Protein 3G40 (pdb70)

Structure (mmCIF, N/CA/C/O backbone):
data_3G40
#
_entry.id   3G40
#
_cell.length_a   68.045
_cell.length_b   68.045
_cell.length_c   137.025
_cell.angle_alpha   90.000
_cell.angle_beta   90.000
_cell.angle_gamma   120.000
#
_symmetry.space_group_name_H-M   'P 32 2 1'
#
loop_
_entity.id
_entity.type
_entity.pdbx_description
1 polymer 'Na-K-Cl cotransporter'
2 water water
#
loop_
_atom_site.group_PDB
_atom_site.id
_atom_site.type_symbol
_atom_site.label_atom_id
_atom_site.label_alt_id
_atom_site.label_comp_id
_atom_site.label_asym_id
_atom_site.label_entity_id
_atom_site.label_seq_id
_atom_site.pdbx_PDB_ins_code
_atom_site.Cartn_x
_atom_site.Cartn_y
_atom_site.Cartn_z
_atom_site.occupancy
_atom_site.B_iso_or_equiv
_atom_site.auth_seq_id
_atom_site.auth_comp_id
_atom_site.auth_asym_id
_atom_site.auth_atom_id
_atom_site.pdbx_PDB_model_num
ATOM 1 N N . TRP A 1 19 ? 6.416 31.643 49.402 1.00 68.81 492 TRP A N 1
ATOM 2 C CA . TRP A 1 19 ? 5.798 32.914 49.779 1.00 64.97 492 TRP A CA 1
ATOM 3 C C . TRP A 1 19 ? 4.561 32.702 50.632 1.00 53.79 492 TRP A C 1
ATOM 4 O O . TRP A 1 19 ? 3.717 31.841 50.347 1.00 50.02 492 TRP A O 1
ATOM 15 N N . LYS A 1 20 ? 4.442 33.513 51.672 1.00 51.53 493 LYS A N 1
ATOM 16 C CA . LYS A 1 20 ? 3.309 33.410 52.568 1.00 51.75 493 LYS A CA 1
ATOM 17 C C . LYS A 1 20 ? 2.694 34.780 52.777 1.00 49.45 493 LYS A C 1
ATOM 18 O O . LYS A 1 20 ? 3.338 35.705 53.275 1.00 56.31 493 LYS A O 1
ATOM 24 N N . ALA A 1 21 ? 1.442 34.908 52.368 1.00 38.97 494 ALA A N 1
ATOM 25 C CA . ALA A 1 21 ? 0.726 36.153 52.543 1.00 40.09 494 ALA A CA 1
ATOM 26 C C . ALA A 1 21 ? 0.220 36.193 53.980 1.00 34.07 494 ALA A C 1
ATOM 27 O O . ALA A 1 21 ? -0.447 35.255 54.421 1.00 37.25 494 ALA A O 1
ATOM 29 N N . ASN A 1 22 ? 0.534 37.271 54.686 1.00 38.42 495 ASN A N 1
ATOM 30 C CA . ASN A 1 22 ? -0.029 37.524 56.011 1.00 41.56 495 ASN A CA 1
ATOM 31 C C . ASN A 1 22 ? -0.926 38.756 55.920 1.00 36.70 495 ASN A C 1
ATOM 32 O O . ASN A 1 22 ? -0.433 39.863 55.770 1.00 41.34 495 ASN A O 1
ATOM 37 N N . LEU A 1 23 ? -2.242 38.550 55.963 1.00 37.14 496 LEU A N 1
ATOM 38 C CA . LEU A 1 23 ? -3.188 39.633 55.724 1.00 33.92 496 LEU A CA 1
ATOM 39 C C . LEU A 1 23 ? -3.672 40.257 57.025 1.00 40.66 496 LEU A C 1
ATOM 40 O O . LEU A 1 23 ? -3.903 39.556 58.006 1.00 38.33 496 LEU A O 1
ATOM 45 N N . LEU A 1 24 ? -3.831 41.573 57.014 1.00 42.82 497 LEU A N 1
ATOM 46 C CA . LEU A 1 24 ? -4.601 42.259 58.042 1.00 44.28 497 LEU A CA 1
ATOM 47 C C . LEU A 1 24 ? -5.941 42.606 57.405 1.00 41.48 497 LEU A C 1
ATOM 48 O O . LEU A 1 24 ? -5.995 43.312 56.393 1.00 42.24 497 LEU A O 1
ATOM 53 N N . VAL A 1 25 ? -7.013 42.075 57.975 1.00 36.08 498 VAL A N 1
ATOM 54 C CA . VAL A 1 25 ? -8.339 42.222 57.394 1.00 33.44 498 VAL A CA 1
ATOM 55 C C . VAL A 1 25 ? -9.289 42.947 58.356 1.00 41.97 498 VAL A C 1
ATOM 56 O O . VAL A 1 25 ? -9.788 42.352 59.310 1.00 40.28 498 VAL A O 1
ATOM 60 N N . PRO A 1 26 ? -9.561 44.233 58.095 1.00 39.89 499 PRO A N 1
ATOM 61 C CA . PRO A 1 26 ? -10.563 44.915 58.919 1.00 44.45 499 PRO A CA 1
ATOM 62 C C . PRO A 1 26 ? -11.943 44.335 58.653 1.00 45.49 499 PRO A C 1
ATOM 63 O O . PRO A 1 26 ? -12.279 44.043 57.499 1.00 45.81 499 PRO A O 1
ATOM 67 N N . VAL A 1 27 ? -12.728 44.160 59.711 1.00 37.24 500 VAL A N 1
ATOM 68 C CA . VAL A 1 27 ? -14.063 43.610 59.600 1.00 40.14 500 VAL A CA 1
ATOM 69 C C . VAL A 1 27 ? -15.057 44.486 60.357 1.00 46.80 500 VAL A C 1
ATOM 70 O O . VAL A 1 27 ? -14.940 44.662 61.571 1.00 52.11 500 VAL A O 1
ATOM 74 N N . GLU A 1 28 ? -16.026 45.046 59.642 1.00 41.77 501 GLU A N 1
ATOM 75 C CA . GLU A 1 28 ? -17.116 45.769 60.285 1.00 48.65 501 GLU A CA 1
ATOM 76 C C . GLU A 1 28 ? -18.361 44.895 60.277 1.00 48.69 501 GLU A C 1
ATOM 77 O O . GLU A 1 28 ? -19.146 44.892 61.219 1.00 50.92 501 GLU A O 1
ATOM 83 N N . ASP A 1 29 ? -18.511 44.113 59.217 1.00 48.77 502 ASP A N 1
ATOM 84 C CA . ASP A 1 29 ? -19.708 43.305 59.016 1.00 52.16 502 ASP A CA 1
ATOM 85 C C . ASP A 1 29 ? -19.279 41.867 58.760 1.00 45.82 50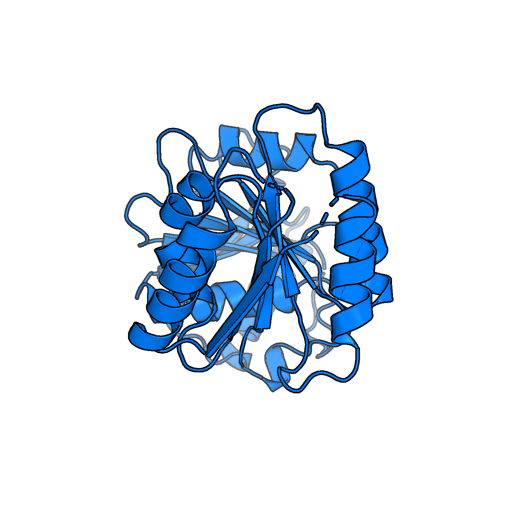2 ASP A C 1
ATOM 86 O O . ASP A 1 29 ? -18.655 41.588 57.735 1.00 42.44 502 ASP A O 1
ATOM 91 N N . PRO A 1 30 ? -19.618 40.951 59.683 1.00 44.50 503 PRO A N 1
ATOM 92 C CA . PRO A 1 30 ? -19.160 39.561 59.607 1.00 44.91 503 PRO A CA 1
ATOM 93 C C . PRO A 1 30 ? -19.731 38.824 58.396 1.00 44.94 503 PRO A C 1
ATOM 94 O O . PRO A 1 30 ? -19.149 37.826 57.973 1.00 38.26 503 PRO A O 1
ATOM 98 N N . ARG A 1 31 ? -20.862 39.291 57.872 1.00 43.22 504 ARG A N 1
ATOM 99 C CA . ARG A 1 31 ? -21.463 38.681 56.687 1.00 44.42 504 ARG A CA 1
ATOM 100 C C . ARG A 1 31 ? -20.599 38.905 55.445 1.00 42.45 504 ARG A C 1
ATOM 101 O O . ARG A 1 31 ? -20.468 38.012 54.606 1.00 40.91 504 ARG A O 1
ATOM 109 N N . GLU A 1 32 ? -20.024 40.100 55.325 1.00 40.68 505 GLU A N 1
ATOM 110 C CA . GLU A 1 32 ? -19.068 40.382 54.253 1.00 47.18 505 GLU A CA 1
ATOM 111 C C . GLU A 1 32 ? -17.853 39.487 54.400 1.00 44.33 505 GLU A C 1
ATOM 112 O O . GLU A 1 32 ? -17.346 38.939 53.422 1.00 39.20 505 GLU A O 1
ATOM 118 N N . LEU A 1 33 ? -17.374 39.343 55.630 1.00 37.94 506 LEU A N 1
ATOM 119 C CA . LEU A 1 33 ? -16.263 38.435 55.882 1.00 37.40 506 LEU A CA 1
ATOM 120 C C . LEU A 1 33 ? -16.607 37.014 55.441 1.00 33.53 506 LEU A C 1
ATOM 121 O O . LEU A 1 33 ? -15.797 36.367 54.791 1.00 37.42 506 LEU A O 1
ATOM 126 N N . MET A 1 34 ? -17.789 36.518 55.811 1.00 33.97 507 MET A N 1
ATOM 127 C CA . MET A 1 34 ? -18.195 35.173 55.418 1.00 31.99 507 MET A CA 1
ATOM 128 C C . MET A 1 34 ? -18.208 35.067 53.878 1.00 31.75 507 MET A C 1
ATOM 129 O O . MET A 1 34 ? -17.848 34.034 53.312 1.00 33.03 507 MET A O 1
ATOM 134 N N . GLY A 1 35 ? -18.623 36.138 53.216 1.00 34.75 508 GLY A N 1
ATOM 135 C CA . GLY A 1 35 ? -18.692 36.134 51.758 1.00 34.37 508 GLY A CA 1
ATOM 136 C C . GLY A 1 35 ? -17.323 36.153 51.089 1.00 43.14 508 GLY A C 1
ATOM 137 O O . GLY A 1 35 ? -17.204 35.863 49.898 1.00 36.68 508 GLY A O 1
ATOM 138 N N . THR A 1 36 ? -16.291 36.486 51.864 1.00 33.83 509 THR A N 1
ATOM 139 C CA . THR A 1 36 ? -14.932 36.627 51.353 1.00 35.56 509 THR A CA 1
ATOM 140 C C . THR A 1 36 ? -14.009 35.563 51.925 1.00 36.89 509 THR A C 1
ATOM 141 O O . THR A 1 36 ? -12.856 35.478 51.529 1.00 32.52 509 THR A O 1
ATOM 145 N N . PHE A 1 37 ? -14.507 34.761 52.871 1.00 34.32 510 PHE A N 1
ATOM 146 C CA . PHE A 1 37 ? -13.672 33.766 53.543 1.00 32.34 510 PHE A CA 1
ATOM 147 C C . PHE A 1 37 ? -12.851 32.903 52.567 1.00 34.47 510 PHE A C 1
ATOM 148 O O . PHE A 1 37 ? -11.635 32.758 52.716 1.00 30.50 510 PHE A O 1
ATOM 156 N N . ASP A 1 38 ? -13.509 32.306 51.584 1.00 30.29 511 ASP A N 1
ATOM 157 C CA . ASP A 1 38 ? -12.807 31.349 50.723 1.00 31.74 511 ASP A CA 1
ATOM 158 C C . ASP A 1 38 ? -11.703 32.018 49.914 1.00 29.52 511 ASP A C 1
ATOM 159 O O . ASP A 1 38 ? -10.659 31.426 49.641 1.00 32.44 511 ASP A O 1
ATOM 164 N N . PHE A 1 39 ? -11.960 33.251 49.517 1.00 30.58 512 PHE A N 1
ATOM 165 C CA . PHE A 1 39 ? -11.012 34.023 48.725 1.00 34.87 512 PHE A CA 1
ATOM 166 C C . PHE A 1 39 ? -9.815 34.404 49.599 1.00 36.13 512 PHE A C 1
ATOM 167 O O . PHE A 1 39 ? -8.670 34.291 49.174 1.00 29.16 512 PHE A O 1
ATOM 175 N N . LEU A 1 40 ? -10.073 34.847 50.831 1.00 32.15 513 LEU A N 1
ATOM 176 C CA . LEU A 1 40 ? -8.976 35.144 51.751 1.00 30.60 513 LEU A CA 1
ATOM 177 C C . LEU A 1 40 ? -8.174 33.867 51.970 1.00 30.63 513 LEU A C 1
ATOM 178 O O . LEU A 1 40 ? -6.945 33.896 52.018 1.00 35.33 513 LEU A O 1
ATOM 183 N N . ARG A 1 41 ? -8.869 32.742 52.112 1.00 26.85 514 ARG A N 1
ATOM 184 C CA . ARG A 1 41 ? -8.179 31.462 52.268 1.00 29.22 514 ARG A CA 1
ATOM 185 C C . ARG A 1 41 ? -7.317 31.121 51.023 1.00 35.57 514 ARG A C 1
ATOM 186 O O . ARG A 1 41 ? -6.178 30.649 51.143 1.00 31.27 514 ARG A O 1
ATOM 194 N N . ASP A 1 42 ? -7.870 31.344 49.838 1.00 33.18 515 ASP A N 1
ATOM 195 C CA . ASP A 1 42 ? -7.146 31.045 48.584 1.00 31.42 515 ASP A CA 1
ATOM 196 C C . ASP A 1 42 ? -5.896 31.906 48.441 1.00 35.62 515 ASP A C 1
ATOM 197 O O . ASP A 1 42 ? -4.914 31.486 47.842 1.00 39.63 515 ASP A O 1
ATOM 202 N N . ILE A 1 43 ? -5.922 33.110 49.010 1.00 33.17 516 ILE A N 1
ATOM 203 C CA . ILE A 1 43 ? -4.752 33.985 48.965 1.00 34.85 516 ILE A CA 1
ATOM 204 C C . ILE A 1 43 ? -3.658 33.515 49.933 1.00 38.63 516 ILE A C 1
ATOM 205 O O . ILE A 1 43 ? -2.467 33.664 49.659 1.00 37.55 516 ILE A O 1
ATOM 210 N N . THR A 1 44 ? -4.065 32.923 51.049 1.00 33.84 517 THR A N 1
ATOM 211 C CA . THR A 1 44 ? -3.143 32.639 52.155 1.00 30.72 517 THR A CA 1
ATOM 212 C C . THR A 1 44 ? -2.728 31.168 52.310 1.00 36.89 517 THR A C 1
ATOM 213 O O . THR A 1 44 ? -1.735 30.870 52.974 1.00 43.01 517 THR A O 1
ATOM 217 N N . TYR A 1 45 ? -3.491 30.250 51.726 1.00 35.38 518 TYR A N 1
ATOM 218 C CA . TYR A 1 45 ? -3.184 28.822 51.827 1.00 35.76 518 TYR A CA 1
ATOM 219 C C . TYR A 1 45 ? -1.976 28.418 50.966 1.00 44.71 518 TYR A C 1
ATOM 220 O O . TYR A 1 45 ? -1.872 28.826 49.805 1.00 42.23 518 TYR A O 1
ATOM 229 N N . PRO A 1 46 ? -1.053 27.618 51.529 1.00 40.60 519 PRO A N 1
ATOM 230 C CA . PRO A 1 46 ? -1.029 27.131 52.906 1.00 39.79 519 PRO A CA 1
ATOM 231 C C . PRO A 1 46 ? -0.068 27.941 53.775 1.00 39.50 519 PRO A C 1
ATOM 232 O O . PRO A 1 46 ? 0.870 28.559 53.255 1.00 42.87 519 PRO A O 1
ATOM 236 N N . LYS A 1 47 ? -0.312 27.920 55.081 1.00 40.29 520 LYS A N 1
ATOM 237 C CA . LYS A 1 47 ? 0.602 28.493 56.076 1.00 47.66 520 LYS A CA 1
ATOM 238 C C . LYS A 1 47 ? 0.808 30.006 55.968 1.00 45.85 520 LYS A C 1
ATOM 239 O O . LYS A 1 47 ? 1.694 30.545 56.623 1.00 44.54 520 LYS A O 1
ATOM 245 N N . GLY A 1 48 ? 0.009 30.683 55.142 1.00 43.21 521 GLY A N 1
ATOM 246 C CA . GLY A 1 48 ? -0.096 32.133 55.210 1.00 33.83 521 GLY A CA 1
ATOM 247 C C . GLY A 1 48 ? -0.881 32.468 56.486 1.00 41.25 521 GLY A C 1
ATOM 248 O 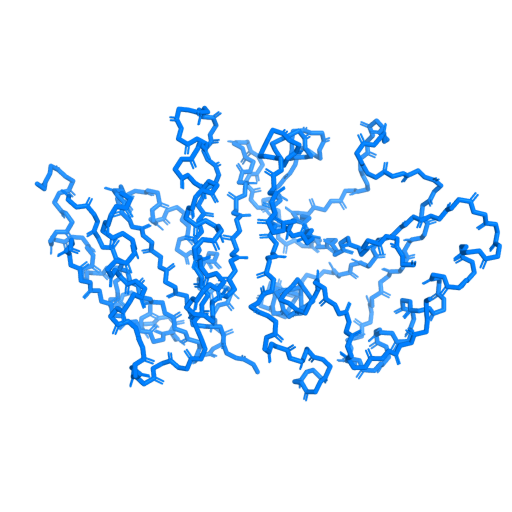O . GLY A 1 48 ? -1.111 31.591 57.319 1.00 34.36 521 GLY A O 1
ATOM 249 N N . SER A 1 49 ? -1.299 33.713 56.664 1.00 34.62 522 SER A N 1
ATOM 250 C CA . SER A 1 49 ? -2.132 34.016 57.836 1.00 37.82 522 SER A CA 1
ATOM 251 C C . SER A 1 49 ? -3.140 35.129 57.616 1.00 36.45 522 SER A C 1
ATOM 252 O O . SER A 1 49 ? -2.974 35.966 56.731 1.00 35.22 522 SER A O 1
ATOM 255 N N . VAL A 1 50 ? -4.165 35.141 58.467 1.00 37.36 523 VAL A N 1
ATOM 256 C CA . VAL A 1 50 ? -5.219 36.139 58.416 1.00 35.00 523 VAL A CA 1
ATOM 257 C C . VAL A 1 50 ? -5.488 36.692 59.828 1.00 41.86 523 VAL A C 1
ATOM 258 O O . VAL A 1 50 ? -5.905 35.953 60.712 1.00 39.88 523 VAL A O 1
ATOM 262 N N . LYS A 1 51 ? -5.236 37.982 60.025 1.00 37.30 524 LYS A N 1
ATOM 263 C CA . LYS A 1 51 ? -5.607 38.655 61.260 1.00 40.58 524 LYS A CA 1
ATOM 264 C C . LYS A 1 51 ? -6.913 39.416 61.070 1.00 36.35 524 LYS A C 1
ATOM 265 O O . LYS A 1 51 ? -6.987 40.348 60.276 1.00 44.65 524 LYS A O 1
ATOM 271 N N . LEU A 1 52 ? -7.947 39.003 61.795 1.00 35.97 525 LEU A N 1
ATOM 272 C CA . LEU A 1 52 ? -9.224 39.684 61.717 1.00 33.80 525 LEU A CA 1
ATOM 273 C C . LEU A 1 52 ? -9.249 40.844 62.697 1.00 41.70 525 LEU A C 1
ATOM 274 O O . LEU A 1 52 ? -9.151 40.640 63.894 1.00 42.07 525 LEU A O 1
ATOM 279 N N . LEU A 1 53 ? -9.351 42.063 62.171 1.00 40.43 526 LEU A N 1
ATOM 280 C CA . LEU A 1 53 ? -9.389 43.267 62.986 1.00 40.78 526 LEU A CA 1
ATOM 281 C C . LEU A 1 53 ? -10.816 43.784 63.025 1.00 40.94 526 LEU A C 1
ATOM 282 O O . LEU A 1 53 ? -11.268 44.482 62.106 1.00 44.62 526 LEU A O 1
ATOM 287 N N . GLY A 1 54 ? -11.532 43.397 64.076 1.00 41.73 527 GLY A N 1
ATOM 288 C CA . GLY A 1 54 ? -12.923 43.759 64.239 1.00 43.63 527 GLY A CA 1
ATOM 289 C C . GLY A 1 54 ? -13.089 45.205 64.634 1.00 52.25 527 GLY A C 1
ATOM 290 O O . GLY A 1 54 ? -12.534 45.661 65.643 1.00 55.27 527 GLY A O 1
ATOM 291 N N . LEU A 1 55 ? -13.875 45.928 63.849 1.00 46.44 528 LEU A N 1
ATOM 292 C CA . LEU A 1 55 ? -14.154 47.327 64.133 1.00 52.84 528 LEU A CA 1
ATOM 293 C C . LEU A 1 55 ? -15.587 47.497 64.620 1.00 61.19 528 LEU A C 1
ATOM 294 O O . LEU A 1 55 ? -16.535 47.432 63.835 1.00 59.55 528 LEU A O 1
ATOM 299 N N . ALA A 1 56 ? -15.710 47.692 65.932 1.00 59.37 529 ALA A N 1
ATOM 300 C CA . ALA A 1 56 ? -16.972 47.949 66.633 1.00 76.60 529 ALA A CA 1
ATOM 301 C C . ALA A 1 56 ? -18.088 46.979 66.282 1.00 91.49 529 ALA A C 1
ATOM 302 O O . ALA A 1 56 ? -19.187 47.081 66.824 1.00 99.51 529 ALA A O 1
ATOM 304 N N . ASP A 1 60 ? -21.204 47.104 69.544 1.00 89.53 533 ASP A N 1
ATOM 305 C CA . ASP A 1 60 ? -20.993 45.870 68.793 1.00 74.03 533 ASP A CA 1
ATOM 306 C C . ASP A 1 60 ? -22.330 45.307 68.327 1.00 70.08 533 ASP A C 1
ATOM 307 O O . ASP A 1 60 ? -22.757 44.242 68.780 1.00 71.03 533 ASP A O 1
ATOM 312 N N . LYS A 1 61 ? -22.988 46.030 67.423 1.00 79.32 534 LYS A N 1
ATOM 313 C CA . LYS A 1 61 ? -24.314 45.650 66.941 1.00 92.13 534 LYS A CA 1
ATOM 314 C C . LYS A 1 61 ? -24.258 44.403 66.067 1.00 93.43 534 LYS A C 1
ATOM 315 O O . LYS A 1 61 ? -25.246 43.675 65.946 1.00 94.90 534 LYS A O 1
ATOM 321 N N . GLU A 1 62 ? -23.101 44.168 65.455 1.00 90.60 535 GLU A N 1
ATOM 322 C CA . GLU A 1 62 ? -22.893 42.997 64.610 1.00 84.71 535 GLU A CA 1
ATOM 323 C C . GLU A 1 62 ? -22.412 41.824 65.453 1.00 76.34 535 GLU A C 1
ATOM 324 O O . GLU A 1 62 ? -22.153 40.736 64.939 1.00 72.20 535 GLU A O 1
ATOM 330 N N . ASN A 1 63 ? -22.307 42.057 66.758 1.00 71.07 536 ASN A N 1
ATOM 331 C CA . ASN A 1 63 ? -21.741 41.083 67.682 1.00 66.85 536 ASN A CA 1
ATOM 332 C C . ASN A 1 63 ? -20.488 40.413 67.126 1.00 66.78 536 ASN A C 1
ATOM 333 O O . ASN A 1 63 ? -20.416 39.191 67.009 1.00 66.69 536 ASN A O 1
ATOM 338 N N . LEU A 1 64 ? -19.505 41.229 66.773 1.00 62.50 537 LEU A N 1
ATOM 339 C CA . LEU A 1 64 ? -18.218 40.724 66.334 1.00 57.17 537 LEU A CA 1
ATOM 340 C C . LEU A 1 64 ? -17.602 39.798 67.380 1.00 57.05 537 LEU A C 1
ATOM 341 O O . LEU A 1 64 ? -16.878 38.867 67.037 1.00 49.58 537 LEU A O 1
ATOM 346 N N . LEU A 1 65 ? -17.910 40.034 68.657 1.00 50.19 538 LEU A N 1
ATOM 347 C CA . LEU A 1 65 ? -17.306 39.251 69.730 1.00 50.23 538 LEU A CA 1
ATOM 348 C C . LEU A 1 65 ? -17.691 37.783 69.627 1.00 53.01 538 LEU A C 1
ATOM 349 O O . LEU A 1 65 ? -16.906 36.903 69.984 1.00 54.80 538 LEU A O 1
ATOM 354 N N . SER A 1 66 ? -18.896 37.522 69.130 1.00 54.78 539 SER A N 1
ATOM 355 C CA . SER A 1 66 ? -19.371 36.153 68.948 1.00 63.42 539 SER A CA 1
ATOM 356 C C . SER A 1 66 ? -18.896 35.512 67.639 1.00 66.40 539 SER A C 1
ATOM 357 O O . SER A 1 66 ? -18.596 34.316 67.591 1.00 72.25 539 SER A O 1
ATOM 360 N N . GLN A 1 67 ? -18.821 36.309 66.579 1.00 55.76 540 GLN A N 1
ATOM 361 C CA . GLN A 1 67 ? -18.570 35.768 65.243 1.00 52.14 540 GLN A CA 1
ATOM 362 C C . GLN A 1 67 ? -17.093 35.672 64.850 1.00 47.28 540 GLN A C 1
ATOM 363 O O . GLN A 1 67 ? -16.687 34.708 64.201 1.00 50.75 540 GLN A O 1
ATOM 369 N N . LEU A 1 68 ? -16.294 36.673 65.215 1.00 38.71 541 LEU A N 1
ATOM 370 C CA . LEU A 1 68 ? -14.889 36.684 64.805 1.00 45.29 541 LEU A CA 1
ATOM 371 C C . LEU A 1 68 ? -14.077 35.491 65.311 1.00 41.74 541 LEU A C 1
ATOM 372 O O . LEU A 1 68 ? -13.290 34.918 64.558 1.00 41.99 541 LEU A O 1
ATOM 377 N N . PRO A 1 69 ? -14.249 35.111 66.586 1.00 41.67 542 PRO A N 1
ATOM 378 C CA . PRO A 1 69 ? -13.482 33.957 67.060 1.00 39.13 542 PRO A CA 1
ATOM 379 C C . PRO A 1 69 ? -13.839 32.695 66.296 1.00 39.28 542 PRO A C 1
ATOM 380 O O . PRO A 1 69 ? -12.968 31.865 66.049 1.00 40.79 542 PRO A O 1
ATOM 384 N N . SER A 1 70 ? -15.102 32.538 65.928 1.00 35.47 543 SER A N 1
ATOM 385 C CA . SER A 1 70 ? -15.498 31.342 65.191 1.00 43.56 543 SER A CA 1
ATOM 386 C C . SER A 1 70 ? -14.895 31.341 63.784 1.00 40.31 543 SER A C 1
ATOM 387 O O . SER A 1 70 ? -14.459 30.305 63.270 1.00 38.07 543 SER A O 1
ATOM 390 N N . ILE A 1 71 ? -14.885 32.507 63.158 1.00 38.24 544 ILE A N 1
ATOM 391 C CA . ILE A 1 71 ? -14.365 32.591 61.801 1.00 38.47 544 ILE A CA 1
ATOM 392 C C . ILE A 1 71 ? -12.856 32.391 61.827 1.00 38.89 544 ILE A C 1
ATOM 393 O O . ILE A 1 71 ? -12.299 31.712 60.977 1.00 34.41 544 ILE A O 1
ATOM 398 N N . SER A 1 72 ? -12.196 32.939 62.845 1.00 36.24 545 SER A N 1
ATOM 399 C CA . SER A 1 72 ? -10.753 32.777 62.973 1.00 32.80 545 SER A CA 1
ATOM 400 C C . SER A 1 72 ? -10.384 31.293 63.139 1.00 29.05 545 SER A C 1
ATOM 401 O O . SER A 1 72 ? -9.448 30.798 62.517 1.00 36.59 545 SER A O 1
ATOM 404 N N . GLU A 1 73 ? -11.121 30.589 63.985 1.00 32.80 546 GLU A N 1
ATOM 405 C CA . GLU A 1 73 ? -10.955 29.146 64.127 1.00 35.36 546 GLU A CA 1
ATOM 406 C C . GLU A 1 73 ? -11.210 28.439 62.790 1.00 38.64 546 GLU A C 1
ATOM 407 O O . GLU A 1 73 ? -10.574 27.437 62.467 1.00 38.98 546 GLU A O 1
ATOM 413 N N . GLY A 1 74 ? -12.138 28.971 62.006 1.00 37.78 547 GLY A N 1
ATOM 414 C CA . GLY A 1 74 ? -12.428 28.378 60.704 1.00 36.92 547 GLY A CA 1
ATOM 415 C C . GLY A 1 74 ? -11.209 28.423 59.797 1.00 35.38 547 GLY A C 1
ATOM 416 O O . GLY A 1 74 ? -10.906 27.449 59.117 1.00 37.05 547 GLY A O 1
ATOM 417 N N . PHE A 1 75 ? -10.505 29.552 59.782 1.00 30.98 548 PHE A N 1
ATOM 418 C CA . PHE A 1 75 ? -9.294 29.667 58.976 1.00 33.23 548 PHE A CA 1
ATOM 419 C C . PHE A 1 75 ? -8.288 28.602 59.373 1.00 40.47 548 PHE A C 1
ATOM 420 O O . PHE A 1 75 ? -7.693 27.941 58.516 1.00 35.51 548 PHE A O 1
ATOM 428 N N . GLN A 1 76 ? -8.106 28.429 60.679 1.00 39.60 549 GLN A N 1
ATOM 429 C CA . GLN A 1 76 ? -7.167 27.442 61.191 1.00 39.72 549 GLN A CA 1
ATOM 430 C C . GLN A 1 76 ? -7.529 26.039 60.735 1.00 35.98 549 GLN A C 1
ATOM 431 O O . GLN A 1 76 ? -6.648 25.266 60.357 1.00 38.06 549 GLN A O 1
ATOM 437 N N . GLU A 1 77 ? -8.818 25.705 60.809 1.00 35.30 550 GLU A N 1
ATOM 438 C CA . GLU A 1 77 ? -9.320 24.428 60.306 1.00 40.08 550 GLU A CA 1
ATOM 439 C C . GLU A 1 77 ? -9.013 24.236 58.813 1.00 41.80 550 GLU A C 1
ATOM 440 O O . GLU A 1 77 ? -8.832 23.114 58.358 1.00 40.81 550 GLU A O 1
ATOM 446 N N . GLU A 1 78 ? -8.979 25.327 58.060 1.00 39.22 551 GLU A N 1
ATOM 447 C CA . GLU A 1 78 ? -8.792 25.231 56.611 1.00 38.22 551 GLU A CA 1
ATOM 448 C C . GLU A 1 78 ? -7.339 25.486 56.197 1.00 44.72 551 GLU A C 1
ATOM 449 O O . GLU A 1 78 ? -7.045 25.760 55.030 1.00 41.07 551 GLU A O 1
ATOM 455 N N . GLY A 1 79 ? -6.437 25.368 57.172 1.00 40.33 552 GLY A N 1
ATOM 456 C CA . GLY A 1 79 ? -5.006 25.336 56.924 1.00 43.82 552 GLY A CA 1
ATOM 457 C C . GLY A 1 79 ? -4.298 26.679 56.846 1.00 46.98 552 GLY A C 1
ATOM 458 O O . GLY A 1 79 ? -3.198 26.782 56.291 1.00 43.35 552 GLY A O 1
ATOM 459 N N . VAL A 1 80 ? -4.920 27.708 57.409 1.00 35.62 553 VAL A N 1
ATOM 460 C CA . VAL A 1 80 ? -4.343 29.054 57.399 1.00 29.54 553 VAL A CA 1
ATOM 461 C C . VAL A 1 80 ? -4.231 29.540 58.856 1.00 37.87 553 VAL A C 1
ATOM 462 O O . VAL A 1 80 ? -5.131 29.325 59.655 1.00 37.09 553 VAL A O 1
ATOM 466 N N . PHE A 1 81 ? -3.110 30.152 59.212 1.00 34.21 554 PHE A N 1
ATOM 467 C CA . PHE A 1 81 ? -2.968 30.659 60.585 1.00 36.23 554 PHE A CA 1
ATOM 468 C C . PHE A 1 81 ? -3.882 31.866 60.762 1.00 35.77 554 PHE A C 1
ATOM 469 O O . PHE A 1 81 ? -4.143 32.600 59.803 1.00 36.69 554 PHE A O 1
ATOM 477 N N . SER A 1 82 ? -4.375 32.085 61.982 1.00 37.28 555 SER A N 1
ATOM 478 C CA . SER A 1 82 ? -5.309 33.170 62.165 1.00 35.63 555 SER A CA 1
ATOM 479 C C . SER A 1 82 ? -5.363 33.682 63.601 1.00 34.36 555 SER A C 1
ATOM 480 O O . SER A 1 82 ? -5.121 32.939 64.560 1.00 35.21 555 SER A O 1
ATOM 483 N N . SER A 1 83 ? -5.705 34.952 63.728 1.00 36.48 556 SER A N 1
ATOM 484 C CA . SER A 1 83 ? -5.936 35.549 65.039 1.00 36.20 556 SER A CA 1
ATOM 485 C C . SER A 1 83 ? -7.013 36.615 64.850 1.00 40.70 556 SER A C 1
ATOM 486 O O . SER A 1 83 ? -7.388 36.937 63.724 1.00 37.61 556 SER A O 1
ATOM 489 N N . TRP A 1 84 ? -7.537 37.147 65.945 1.00 37.50 557 TRP A N 1
ATOM 490 C CA . TRP A 1 84 ? -8.572 38.147 65.830 1.00 39.01 557 TRP A CA 1
ATOM 491 C C . TRP A 1 84 ? -8.439 39.101 67.008 1.00 42.14 557 TRP A C 1
ATOM 492 O O . TRP A 1 84 ? -7.912 38.745 68.064 1.00 39.07 557 TRP A O 1
ATOM 503 N N . THR A 1 85 ? -8.885 40.328 66.811 1.00 38.49 558 THR A N 1
ATOM 504 C CA . THR A 1 85 ? -8.989 41.260 67.932 1.00 45.33 558 THR A CA 1
ATOM 505 C C . THR A 1 85 ? -10.198 42.125 67.623 1.00 50.54 558 THR A C 1
ATOM 506 O O . THR A 1 85 ? -10.680 42.140 66.485 1.00 43.72 558 THR A O 1
ATOM 510 N N . ILE A 1 86 ? -10.704 42.830 68.624 1.00 45.07 559 ILE A N 1
ATOM 511 C CA . ILE A 1 86 ? -11.811 43.746 68.401 1.00 59.44 559 ILE A CA 1
ATOM 512 C C . ILE A 1 86 ? -11.459 45.175 68.810 1.00 64.37 559 ILE A C 1
ATOM 513 O O . ILE A 1 86 ? -11.027 45.432 69.940 1.00 59.19 559 ILE A O 1
ATOM 518 N N . ILE A 1 87 ? -11.654 46.080 67.854 1.00 74.99 560 ILE A N 1
ATOM 519 C CA . ILE A 1 87 ? -11.314 47.500 67.939 1.00 76.91 560 ILE A CA 1
ATOM 520 C C . ILE A 1 87 ? -9.923 47.784 68.486 1.00 78.69 560 ILE A C 1
ATOM 521 O O . ILE A 1 87 ? -9.009 48.075 67.713 1.00 76.56 560 ILE A O 1
ATOM 526 N N . GLU A 1 93 ? -11.206 54.625 61.026 1.00 111.94 566 GLU A N 1
ATOM 527 C CA . GLU A 1 93 ? -9.952 54.808 60.298 1.00 112.51 566 GLU A CA 1
ATOM 528 C C . GLU A 1 93 ? -8.755 54.955 61.240 1.00 104.45 566 GLU A C 1
ATOM 529 O O . GLU A 1 93 ? -7.665 54.461 60.949 1.00 97.17 566 GLU A O 1
ATOM 535 N N . GLU A 1 94 ? -8.955 55.639 62.363 1.00 98.72 567 GLU A N 1
ATOM 536 C CA . GLU A 1 94 ? -7.895 55.770 63.359 1.00 94.72 567 GLU A CA 1
ATOM 537 C C . GLU A 1 94 ? -7.564 54.398 63.938 1.00 82.03 567 GLU A C 1
ATOM 538 O O . GLU A 1 94 ? -6.424 54.123 64.315 1.00 76.08 567 GLU A O 1
ATOM 544 N N . ASN A 1 95 ? -8.570 53.533 63.991 1.00 74.69 568 ASN A N 1
ATOM 545 C CA . ASN A 1 95 ? -8.377 52.176 64.476 1.00 79.02 568 ASN A CA 1
ATOM 546 C C . ASN A 1 95 ? -7.533 51.301 63.541 1.00 73.21 568 ASN A C 1
ATOM 547 O O . ASN A 1 95 ? -6.820 50.407 63.995 1.00 69.98 568 ASN A O 1
ATOM 552 N N . LEU A 1 96 ? -7.598 51.558 62.239 1.00 73.67 569 LEU A N 1
ATOM 553 C CA . LEU A 1 96 ? -6.769 50.801 61.303 1.00 70.75 569 LEU A CA 1
ATOM 554 C C . LEU A 1 96 ? -5.294 51.128 61.479 1.00 72.61 569 LEU A C 1
ATOM 555 O O . LEU A 1 96 ? -4.441 50.246 61.373 1.00 68.86 569 LEU A O 1
ATOM 560 N N . VAL A 1 97 ? -4.999 52.398 61.746 1.00 71.00 570 VAL A N 1
ATOM 561 C CA . VAL A 1 97 ? -3.628 52.832 61.969 1.00 76.65 570 VAL A CA 1
ATOM 562 C C . VAL A 1 97 ? -3.048 52.143 63.199 1.00 84.77 570 VAL A C 1
ATOM 563 O O . VAL A 1 97 ? -1.929 51.630 63.163 1.00 90.85 570 VAL A O 1
ATOM 567 N N . VAL A 1 98 ? -3.815 52.134 64.286 1.00 77.99 571 VAL A N 1
ATOM 568 C CA . VAL A 1 98 ? -3.418 51.412 65.490 1.00 82.81 571 VAL A CA 1
ATOM 569 C C . VAL A 1 98 ? -3.261 49.923 65.182 1.00 77.48 571 VAL A C 1
ATOM 570 O O . VAL A 1 98 ? -2.306 49.281 65.625 1.00 68.94 571 VAL A O 1
ATOM 574 N N . GLY A 1 99 ? -4.205 49.381 64.417 1.00 75.91 572 GLY A N 1
ATOM 575 C CA . GLY A 1 99 ? -4.151 47.987 64.018 1.00 78.32 572 GLY A CA 1
ATOM 576 C C . GLY A 1 99 ? -2.825 47.638 63.367 1.00 74.58 572 GLY A C 1
ATOM 577 O O . GLY A 1 99 ? -2.170 46.666 63.744 1.00 71.68 572 GLY A O 1
ATOM 578 N N . MET A 1 100 ? -2.422 48.444 62.391 1.00 72.15 573 MET A N 1
ATOM 579 C CA . MET A 1 100 ? -1.168 48.217 61.679 1.00 69.11 573 MET A CA 1
ATOM 580 C C . MET A 1 100 ? 0.039 48.531 62.565 1.00 78.23 573 MET A C 1
ATOM 581 O O . MET A 1 100 ? 1.056 47.836 62.520 1.00 75.62 573 MET A O 1
ATOM 586 N N . GLU A 1 101 ? -0.084 49.580 63.372 1.00 80.87 574 GLU A N 1
ATOM 587 C CA . GLU A 1 101 ? 0.987 49.973 64.275 1.00 91.57 574 GLU A CA 1
ATOM 588 C C . GLU A 1 101 ? 1.312 48.828 65.222 1.00 92.45 574 GLU A C 1
ATOM 589 O O . GLU A 1 101 ? 2.475 48.581 65.537 1.00 96.95 574 GLU A O 1
ATOM 595 N N . ALA A 1 102 ? 0.275 48.128 65.668 1.00 92.42 575 ALA A N 1
ATOM 596 C CA . ALA A 1 102 ? 0.437 47.039 66.625 1.00 92.68 575 ALA A CA 1
ATOM 597 C C . ALA A 1 102 ? 1.168 45.844 66.011 1.00 87.98 575 ALA A C 1
ATOM 598 O O . ALA A 1 102 ? 1.789 45.052 66.722 1.00 80.81 575 ALA A O 1
ATOM 600 N N . LEU A 1 103 ? 1.094 45.729 64.687 1.00 80.10 576 LEU A N 1
ATOM 601 C CA . LEU A 1 103 ? 1.708 44.620 63.963 1.00 80.29 576 LEU A CA 1
ATOM 602 C C . LEU A 1 103 ? 3.240 44.615 64.048 1.00 81.31 576 LEU A C 1
ATOM 603 O O . LEU A 1 103 ? 3.867 43.561 63.951 1.00 73.02 576 LEU A O 1
ATOM 608 N N . THR A 1 104 ? 3.827 45.795 64.239 1.00 86.02 577 THR A N 1
ATOM 609 C CA . THR A 1 104 ? 5.282 45.995 64.192 1.00 91.38 577 THR A CA 1
ATOM 610 C C . THR A 1 104 ? 6.162 44.752 64.364 1.00 84.97 577 THR A C 1
ATOM 611 O O . THR A 1 104 ? 6.729 44.252 63.393 1.00 96.04 577 THR A O 1
ATOM 615 N N . GLY A 1 105 ? 6.287 44.267 65.595 1.00 75.89 578 GLY A N 1
ATOM 616 C CA . GLY A 1 105 ? 7.218 43.189 65.889 1.00 68.90 578 GLY A CA 1
ATOM 617 C C . GLY A 1 105 ? 6.578 41.821 66.027 1.00 55.38 578 GLY A C 1
ATOM 618 O O . GLY A 1 105 ? 7.162 40.910 66.615 1.00 50.60 578 GLY A O 1
ATOM 619 N N . SER A 1 106 ? 5.378 41.672 65.477 1.00 46.15 579 SER A N 1
ATOM 620 C CA . SER A 1 106 ? 4.622 40.436 65.632 1.00 48.05 579 SER A CA 1
ATOM 621 C C . SER A 1 106 ? 5.263 39.304 64.827 1.00 49.43 579 SER A C 1
ATOM 622 O O . SER A 1 106 ? 6.017 39.549 63.883 1.00 51.66 579 SER A O 1
ATOM 625 N N . PHE A 1 107 ? 4.964 38.066 65.196 1.00 51.12 580 PHE A N 1
ATOM 626 C CA . PHE A 1 107 ? 5.582 36.944 64.518 1.00 51.67 580 PHE A CA 1
ATOM 627 C C . PHE A 1 107 ? 5.205 36.883 63.050 1.00 55.97 580 PHE A C 1
ATOM 628 O O . PHE A 1 107 ? 6.066 36.710 62.193 1.00 55.25 580 PHE A O 1
ATOM 636 N N . PHE A 1 108 ? 3.921 37.007 62.749 1.00 50.37 581 PHE A N 1
ATOM 637 C CA . PHE A 1 108 ? 3.518 36.741 61.377 1.00 64.93 581 PHE A CA 1
ATOM 638 C C . PHE A 1 108 ? 4.034 37.797 60.414 1.00 75.16 581 PHE A C 1
ATOM 639 O O . PHE A 1 108 ? 3.521 38.910 60.331 1.00 75.20 581 PHE A O 1
ATOM 647 N N . ARG A 1 109 ? 5.097 37.378 59.727 1.00 88.78 582 ARG A N 1
ATOM 648 C CA . ARG A 1 109 ? 6.026 38.182 58.926 1.00 99.69 582 ARG A CA 1
ATOM 649 C C . ARG A 1 109 ? 5.415 39.338 58.120 1.00 101.73 582 ARG A C 1
ATOM 650 O O . ARG A 1 109 ? 4.333 39.812 58.462 1.00 112.55 582 ARG A O 1
ATOM 658 N N . PRO A 1 110 ? 6.118 39.826 57.072 1.00 87.62 583 PRO A N 1
ATOM 659 C CA . PRO A 1 110 ? 5.517 40.922 56.310 1.00 78.09 583 PRO A CA 1
ATOM 660 C C . PRO A 1 110 ? 3.996 40.821 56.254 1.00 63.42 583 PRO A C 1
ATOM 661 O O . PRO A 1 110 ? 3.447 39.736 56.042 1.00 59.42 583 PRO A O 1
ATOM 665 N N . SER A 1 111 ? 3.328 41.946 56.477 1.00 55.48 584 SER A N 1
ATOM 666 C CA . SER A 1 111 ? 1.877 41.984 56.484 1.00 46.39 584 SER A CA 1
ATOM 667 C C . SER A 1 111 ? 1.372 42.672 55.225 1.00 49.49 584 SER A C 1
ATOM 668 O O . SER A 1 111 ? 2.079 43.478 54.641 1.00 51.57 584 SER A O 1
ATOM 671 N N . ILE A 1 112 ? 0.146 42.334 54.829 1.00 50.99 585 ILE A N 1
ATOM 672 C CA . ILE A 1 112 ? -0.561 42.967 53.715 1.00 43.23 585 ILE A CA 1
ATOM 673 C C . ILE A 1 112 ? -1.951 43.387 54.191 1.00 43.24 585 ILE A C 1
ATOM 674 O O . ILE A 1 112 ? -2.678 42.584 54.768 1.00 41.02 585 ILE A O 1
ATOM 679 N N . LEU A 1 113 ? -2.323 44.636 53.943 1.00 41.79 586 LEU A N 1
ATOM 680 C CA . LEU A 1 113 ? -3.654 45.123 54.299 1.00 39.30 586 LEU A CA 1
ATOM 681 C C . LEU A 1 113 ? -4.680 44.761 53.220 1.00 46.07 586 LEU A C 1
ATOM 682 O O . LEU A 1 113 ? -4.521 45.143 52.062 1.00 42.82 586 LEU A O 1
ATOM 687 N N . PHE A 1 114 ? -5.733 44.044 53.609 1.00 37.33 587 PHE A N 1
ATOM 688 C CA . PHE A 1 114 ? -6.786 43.640 52.681 1.00 39.74 587 PHE A CA 1
ATOM 689 C C . PHE A 1 114 ? -8.037 44.504 52.838 1.00 45.28 587 PHE A C 1
ATOM 690 O O . PHE A 1 114 ? -8.703 44.464 53.875 1.00 41.84 587 PHE A O 1
ATOM 698 N N . LEU A 1 115 ? -8.359 45.266 51.792 1.00 37.95 588 LEU A N 1
ATOM 699 C CA . LEU A 1 115 ? -9.497 46.176 51.821 1.00 39.01 588 LEU A CA 1
ATOM 700 C C . LEU A 1 115 ? -10.490 45.839 50.734 1.00 45.21 588 LEU A C 1
ATOM 701 O O . LEU A 1 115 ? -10.117 45.450 49.626 1.00 41.91 588 LEU A O 1
ATOM 706 N N . ARG A 1 116 ? -11.758 46.022 51.054 1.00 44.39 589 ARG A N 1
AT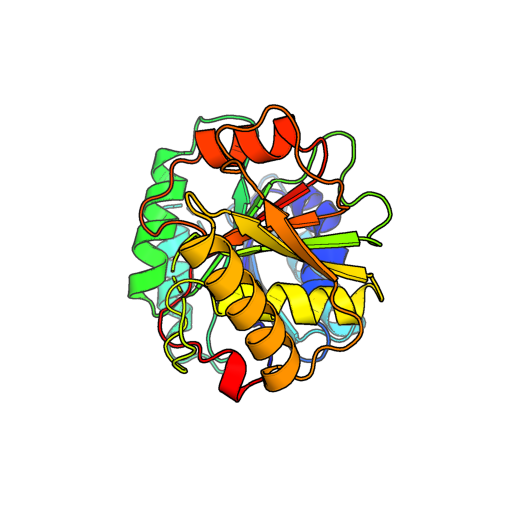OM 707 C CA . ARG A 1 116 ? -12.823 45.878 50.086 1.00 49.95 589 ARG A CA 1
ATOM 708 C C . ARG A 1 116 ? -13.125 47.260 49.508 1.00 48.45 589 ARG A C 1
ATOM 709 O O . ARG A 1 116 ? -13.154 48.261 50.230 1.00 45.75 589 ARG A O 1
ATOM 717 N N . LEU A 1 117 ? -13.320 47.319 48.199 1.00 41.94 590 LEU A N 1
ATOM 718 C CA . LEU A 1 117 ? -13.713 48.559 47.543 1.00 40.88 590 LEU A CA 1
ATOM 719 C C . LEU A 1 117 ? -15.238 48.573 47.457 1.00 41.62 590 LEU A C 1
ATOM 720 O O . LEU A 1 117 ? -15.831 47.830 46.679 1.00 44.80 590 LEU A O 1
ATOM 725 N N . PRO A 1 118 ? -15.885 49.413 48.271 1.00 45.51 591 PRO A N 1
ATOM 726 C CA . PRO A 1 118 ? -17.353 49.426 48.294 1.00 48.35 591 PRO A CA 1
ATOM 727 C C . PRO A 1 118 ? -17.931 50.067 47.035 1.00 53.18 591 PRO A C 1
ATOM 728 O O . PRO A 1 118 ? -17.225 50.797 46.337 1.00 51.84 591 PRO A O 1
ATOM 732 N N . GLU A 1 119 ? -19.201 49.791 46.752 1.00 63.83 592 GLU A N 1
ATOM 733 C CA . GLU A 1 119 ? -19.907 50.465 45.669 1.00 71.26 592 GLU A CA 1
ATOM 734 C C . GLU A 1 119 ? -20.149 51.940 46.010 1.00 71.71 592 GLU A C 1
ATOM 735 O O . GLU A 1 119 ? -19.996 52.811 45.157 1.00 68.92 592 GLU A O 1
ATOM 741 N N . ASN A 1 120 ? -20.515 52.225 47.257 1.00 69.14 593 ASN A N 1
ATOM 742 C CA . ASN A 1 120 ? -20.717 53.615 47.668 1.00 81.64 593 ASN A CA 1
ATOM 743 C C . ASN A 1 120 ? -19.397 54.349 47.918 1.00 77.63 593 ASN A C 1
ATOM 744 O O . ASN A 1 120 ? -18.473 53.811 48.535 1.00 68.24 593 ASN A O 1
ATOM 749 N N . ARG A 1 121 ? -19.320 55.584 47.432 1.00 70.97 594 ARG A N 1
ATOM 750 C CA . ARG A 1 121 ? -18.078 56.350 47.458 1.00 65.40 594 ARG A CA 1
ATOM 751 C C . ARG A 1 121 ? -17.858 57.106 48.772 1.00 73.90 594 ARG A C 1
ATOM 752 O O . ARG A 1 121 ? -16.864 57.815 48.926 1.00 78.44 594 ARG A O 1
ATOM 760 N N . ASP A 1 122 ? -18.768 56.919 49.723 1.00 71.55 595 ASP A N 1
ATOM 761 C CA . ASP A 1 122 ? -18.762 57.677 50.973 1.00 86.95 595 ASP A CA 1
ATOM 762 C C . ASP A 1 122 ? -17.448 57.588 51.743 1.00 90.11 595 ASP A C 1
ATOM 763 O O . ASP A 1 122 ? -17.179 58.416 52.611 1.00 89.90 595 ASP A O 1
ATOM 768 N N . ARG A 1 123 ? -16.634 56.586 51.435 1.00 87.37 596 ARG A N 1
ATOM 769 C CA . ARG A 1 123 ? -15.441 56.336 52.233 1.00 87.16 596 ARG A CA 1
ATOM 770 C C . ARG A 1 123 ? -14.143 56.494 51.465 1.00 79.45 596 ARG A C 1
ATOM 771 O O . ARG A 1 123 ? -13.067 56.227 52.002 1.00 74.45 596 ARG A O 1
ATOM 779 N N . ASP A 1 124 ? -14.234 56.928 50.215 1.00 72.16 597 ASP A N 1
ATOM 780 C CA . ASP A 1 124 ? -13.056 56.938 49.360 1.00 66.60 597 ASP A CA 1
ATOM 781 C C . ASP A 1 124 ? -11.879 57.685 49.974 1.00 69.10 597 ASP A C 1
ATOM 782 O O . ASP A 1 124 ? -10.732 57.251 49.860 1.00 70.33 597 ASP A O 1
ATOM 787 N N . GLU A 1 125 ? -12.156 58.797 50.643 1.00 73.91 598 GLU A N 1
ATOM 788 C CA . GLU A 1 125 ? -11.067 59.579 51.209 1.00 77.39 598 GLU A CA 1
ATOM 789 C C . GLU A 1 125 ? -10.340 58.834 52.330 1.00 68.09 598 GLU A C 1
ATOM 790 O O . GLU A 1 125 ? -9.110 58.766 52.333 1.00 66.12 598 GLU A O 1
ATOM 796 N N . GLU A 1 126 ? -11.094 58.275 53.272 1.00 67.35 599 GLU A N 1
ATOM 797 C CA . GLU A 1 126 ? -10.495 57.469 54.337 1.00 70.99 599 GLU A CA 1
ATOM 798 C C . GLU A 1 126 ? -9.732 56.290 53.740 1.00 63.09 599 GLU A C 1
ATOM 799 O O . GLU A 1 126 ? -8.597 56.006 54.123 1.00 57.81 599 GLU A O 1
ATOM 805 N N . ILE A 1 127 ? -10.371 55.605 52.798 1.00 62.78 600 ILE A N 1
ATOM 806 C CA . ILE A 1 127 ? -9.756 54.470 52.124 1.00 60.31 600 ILE A CA 1
ATOM 807 C C . ILE A 1 127 ? -8.421 54.859 51.496 1.00 60.65 600 ILE A C 1
ATOM 808 O O . ILE A 1 127 ? -7.413 54.179 51.689 1.00 64.36 600 ILE A O 1
ATOM 813 N N . ARG A 1 128 ? -8.421 55.968 50.764 1.00 56.31 601 ARG A N 1
ATOM 814 C CA . ARG A 1 128 ? -7.210 56.490 50.149 1.00 60.99 601 ARG A CA 1
ATOM 815 C C . ARG A 1 128 ? -6.159 56.803 51.212 1.00 61.90 601 ARG A C 1
ATOM 816 O O . ARG A 1 128 ? -4.975 56.524 51.031 1.00 59.75 601 ARG A O 1
ATOM 824 N N . GLU A 1 129 ? -6.597 57.383 52.325 1.00 55.96 602 GLU A N 1
ATOM 825 C CA . GLU A 1 129 ? -5.686 57.732 53.406 1.00 63.80 602 GLU A CA 1
ATOM 826 C C . GLU A 1 129 ? -5.096 56.476 54.044 1.00 66.92 602 GLU A C 1
ATOM 827 O O . GLU A 1 129 ? -3.910 56.430 54.371 1.00 65.63 602 GLU A O 1
ATOM 833 N N . ILE A 1 130 ? -5.937 55.460 54.222 1.00 62.22 603 ILE A N 1
ATOM 834 C CA . ILE A 1 130 ? -5.497 54.179 54.756 1.00 64.20 603 ILE A CA 1
ATOM 835 C C . ILE A 1 130 ? -4.430 53.577 53.847 1.00 64.21 603 ILE A C 1
ATOM 836 O O . ILE A 1 130 ? -3.378 53.136 54.310 1.00 62.93 603 ILE A O 1
ATOM 841 N N . ILE A 1 131 ? -4.711 53.577 52.548 1.00 57.49 604 ILE A N 1
ATOM 842 C CA . ILE A 1 131 ? -3.788 53.057 51.541 1.00 60.08 604 ILE A CA 1
ATOM 843 C C . ILE A 1 131 ? -2.441 53.775 51.570 1.00 65.75 604 ILE A C 1
ATOM 844 O O . ILE A 1 131 ? -1.385 53.150 51.492 1.00 71.02 604 ILE A O 1
ATOM 849 N N . ARG A 1 132 ? -2.488 55.095 51.684 1.00 67.21 605 ARG A N 1
ATOM 850 C CA . ARG A 1 132 ? -1.285 55.914 51.749 1.00 75.80 605 ARG A CA 1
ATOM 851 C C . ARG A 1 132 ? -0.472 55.567 53.008 1.00 76.13 605 ARG A C 1
ATOM 852 O O . ARG A 1 132 ? 0.754 55.436 52.958 1.00 76.95 605 ARG A O 1
ATOM 860 N N . LYS A 1 133 ? -1.174 55.407 54.127 1.00 69.34 606 LYS A N 1
ATOM 861 C CA . LYS A 1 133 ? -0.559 55.095 55.416 1.00 68.76 606 LYS A CA 1
ATOM 862 C C . LYS A 1 133 ? 0.075 53.703 55.475 1.00 74.17 606 LYS A C 1
ATOM 863 O O . LYS A 1 133 ? 1.064 53.500 56.179 1.00 68.79 606 LYS A O 1
ATOM 869 N N . ALA A 1 134 ? -0.503 52.740 54.756 1.00 72.02 607 ALA A N 1
ATOM 870 C CA . ALA A 1 134 ? -0.060 51.346 54.855 1.00 65.22 607 ALA A CA 1
ATOM 871 C C . ALA A 1 134 ? 1.411 51.183 54.486 1.00 61.38 607 ALA A C 1
ATOM 872 O O . ALA A 1 134 ? 2.122 50.363 55.069 1.00 66.47 607 ALA A O 1
ATOM 874 N N . SER A 1 135 ? 1.863 51.976 53.521 1.00 60.02 608 SER A N 1
ATOM 875 C CA . SER A 1 135 ? 3.245 51.918 53.066 1.00 74.83 608 SER A CA 1
ATOM 876 C C . SER A 1 135 ? 4.199 52.313 54.190 1.00 79.31 608 SER A C 1
ATOM 877 O O . SER A 1 135 ? 5.301 51.774 54.303 1.00 81.66 608 SER A O 1
ATOM 880 N N . MET A 1 136 ? 3.760 53.247 55.027 1.00 71.96 609 MET A N 1
ATOM 881 C CA . MET A 1 136 ? 4.564 53.718 56.141 1.00 77.66 609 MET A CA 1
ATOM 882 C C . MET A 1 136 ? 4.922 52.585 57.102 1.00 82.76 609 MET A C 1
ATOM 883 O O . MET A 1 136 ? 6.003 52.575 57.694 1.00 87.18 609 MET A O 1
ATOM 888 N N . TYR A 1 137 ? 4.008 51.634 57.263 1.00 68.26 610 TYR A N 1
ATOM 889 C CA . TYR A 1 137 ? 4.243 50.507 58.155 1.00 67.43 610 TYR A CA 1
ATOM 890 C C . TYR A 1 137 ? 4.799 49.289 57.418 1.00 64.77 610 TYR A C 1
ATOM 891 O O . TYR A 1 137 ? 4.585 48.146 57.837 1.00 66.72 610 TYR A O 1
ATOM 900 N N . ARG A 1 138 ? 5.517 49.540 56.327 1.00 70.76 611 ARG A N 1
ATOM 901 C CA . ARG A 1 138 ? 6.076 48.461 55.513 1.00 76.95 611 ARG A CA 1
ATOM 902 C C . ARG A 1 138 ? 5.007 47.451 55.090 1.00 66.02 611 ARG A C 1
ATOM 903 O O . ARG A 1 138 ? 5.251 46.241 55.090 1.00 61.44 611 ARG A O 1
ATOM 911 N N . MET A 1 139 ? 3.821 47.940 54.736 1.00 57.25 612 MET A N 1
ATOM 912 C CA . MET A 1 139 ? 2.739 47.045 54.343 1.00 48.27 612 MET A CA 1
ATOM 913 C C . MET A 1 139 ? 2.313 47.164 52.879 1.00 48.62 612 MET A C 1
ATOM 914 O O . MET A 1 139 ? 2.189 48.260 52.337 1.00 49.74 612 MET A O 1
ATOM 919 N N . GLY A 1 140 ? 2.077 46.020 52.254 1.00 50.13 613 GLY A N 1
ATOM 920 C CA . GLY A 1 140 ? 1.433 45.990 50.955 1.00 49.34 613 GLY A CA 1
ATOM 921 C C . GLY A 1 140 ? -0.060 46.183 51.146 1.00 46.89 613 GLY A C 1
ATOM 922 O O . GLY A 1 140 ? -0.575 46.061 52.266 1.00 43.71 613 GLY A O 1
ATOM 923 N N . VAL A 1 141 ? -0.757 46.499 50.063 1.00 43.17 614 VAL A N 1
ATOM 924 C CA . VAL A 1 141 ? -2.207 46.651 50.113 1.00 38.76 614 VAL A CA 1
ATOM 925 C C . VAL A 1 141 ? -2.859 45.851 48.986 1.00 41.76 614 VAL A C 1
ATOM 926 O O . VAL A 1 141 ? -2.397 45.886 47.835 1.00 37.27 614 VAL A O 1
ATOM 930 N N . LEU A 1 142 ? -3.910 45.104 49.330 1.00 36.36 615 LEU A N 1
ATOM 931 C CA . LEU A 1 142 ? -4.765 44.466 48.335 1.00 37.06 615 LEU A CA 1
ATOM 932 C C . LEU A 1 142 ? -6.125 45.130 48.406 1.00 46.47 615 LEU A C 1
ATOM 933 O O . LEU A 1 142 ? -6.753 45.164 49.462 1.00 43.19 615 LEU A O 1
ATOM 938 N N . LEU A 1 143 ? -6.576 45.686 47.291 1.00 41.08 616 LEU A N 1
ATOM 939 C CA . LEU A 1 143 ? -7.890 46.313 47.256 1.00 37.91 616 LEU A CA 1
ATOM 940 C C . LEU A 1 143 ? -8.806 45.501 46.343 1.00 40.18 616 LEU A C 1
ATOM 941 O O . LEU A 1 143 ? -8.562 45.373 45.137 1.00 38.79 616 LEU A O 1
ATOM 946 N N . PHE A 1 144 ? -9.851 44.927 46.930 1.00 34.62 617 PHE A N 1
ATOM 947 C CA . PHE A 1 144 ? -10.678 43.956 46.232 1.00 36.82 617 PHE A CA 1
ATOM 948 C C . PHE A 1 144 ? -12.004 44.549 45.758 1.00 40.78 617 PHE A C 1
ATOM 949 O O . PHE A 1 144 ? -12.775 45.095 46.543 1.00 39.60 617 PHE A O 1
ATOM 957 N N . SER A 1 145 ? -12.265 44.450 44.457 1.00 35.37 618 SER A N 1
ATOM 958 C CA . SER A 1 145 ? -13.501 44.988 43.911 1.00 40.34 618 SER A CA 1
ATOM 959 C C . SER A 1 145 ? -14.309 43.832 43.335 1.00 44.22 618 SER A C 1
ATOM 960 O O . SER A 1 145 ? -14.155 43.452 42.171 1.00 36.91 618 SER A O 1
ATOM 963 N N . LYS A 1 146 ? -15.150 43.247 44.174 1.00 39.67 619 LYS A N 1
ATOM 964 C CA . LYS A 1 146 ? -15.883 42.046 43.794 1.00 40.69 619 LYS A CA 1
ATOM 965 C C . LYS A 1 146 ? -17.090 42.407 42.955 1.00 40.97 619 LYS A C 1
ATOM 966 O O . LYS A 1 146 ? -17.894 43.244 43.349 1.00 36.20 619 LYS A O 1
ATOM 972 N N . HIS A 1 147 ? -17.219 41.791 41.786 1.00 38.27 620 HIS A N 1
ATOM 973 C CA . HIS A 1 147 ? -18.343 42.117 40.919 1.00 37.01 620 HIS A CA 1
ATOM 974 C C . HIS A 1 147 ? -19.647 41.653 41.553 1.00 38.91 620 HIS A C 1
ATOM 975 O O . HIS A 1 147 ? -19.754 40.500 41.974 1.00 37.51 620 HIS A O 1
ATOM 982 N N . PRO A 1 148 ? -20.647 42.550 41.620 1.00 44.07 621 PRO A N 1
ATOM 983 C CA . PRO A 1 148 ? -21.893 42.309 42.369 1.00 45.78 621 PRO A CA 1
ATOM 984 C C . PRO A 1 148 ? -22.755 41.211 41.766 1.00 43.41 621 PRO A C 1
ATOM 985 O O . PRO A 1 148 ? -23.614 40.686 42.461 1.00 44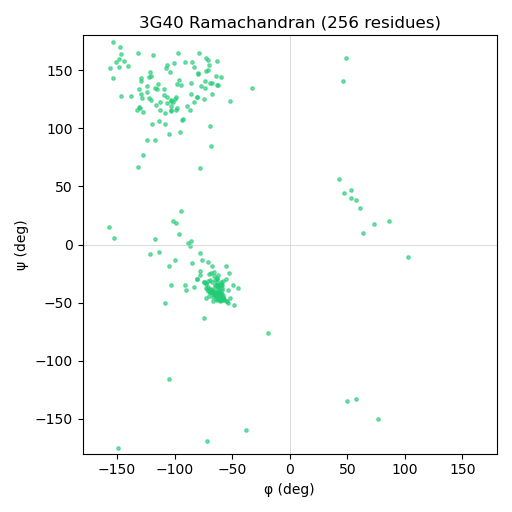.94 621 PRO A O 1
ATOM 989 N N . GLN A 1 149 ? -22.534 40.871 40.501 1.00 38.97 622 GLN A N 1
ATOM 990 C CA . GLN A 1 149 ? -23.277 39.775 39.874 1.00 42.47 622 GLN A CA 1
ATOM 991 C C . GLN A 1 149 ? -22.399 38.545 39.658 1.00 37.97 622 GLN A C 1
ATOM 992 O O . GLN A 1 149 ? -22.784 37.431 40.003 1.00 39.70 622 GLN A O 1
ATOM 998 N N . ALA A 1 150 ? -21.235 38.753 39.051 1.00 33.99 623 ALA A N 1
ATOM 999 C CA . ALA A 1 150 ? -20.362 37.641 38.677 1.00 37.00 623 ALA A CA 1
ATOM 1000 C C . ALA A 1 150 ? -19.567 37.073 39.852 1.00 36.26 623 ALA A C 1
ATOM 1001 O O . ALA A 1 150 ? -19.123 35.931 39.791 1.00 34.15 623 ALA A O 1
ATOM 1003 N N . GLY A 1 151 ? -19.365 37.860 40.906 1.00 38.38 624 GLY A N 1
ATOM 1004 C CA . GLY A 1 151 ? -18.474 37.426 41.972 1.00 39.03 624 GLY A CA 1
ATOM 1005 C C . GLY A 1 151 ? -17.164 36.967 41.345 1.00 43.56 624 GLY A C 1
ATOM 1006 O O . GLY A 1 151 ? -16.637 37.640 40.456 1.00 36.37 624 GLY A O 1
ATOM 1007 N N . LEU A 1 152 ? -16.640 35.821 41.781 1.00 32.21 625 LEU A N 1
ATOM 1008 C CA . LEU A 1 152 ? -15.396 35.308 41.209 1.00 35.87 625 LEU A CA 1
ATOM 1009 C C . LEU A 1 152 ? -15.695 34.298 40.116 1.00 31.63 625 LEU A C 1
ATOM 1010 O O . LEU A 1 152 ? -14.792 33.625 39.614 1.00 32.81 625 LEU A O 1
ATOM 1015 N N . GLY A 1 153 ? -16.968 34.190 39.748 1.00 34.18 626 GLY A N 1
ATOM 1016 C CA . GLY A 1 153 ? -17.352 33.402 38.581 1.00 35.62 626 GLY A CA 1
ATOM 1017 C C . GLY A 1 153 ? -16.896 31.965 38.713 1.00 38.98 626 GLY A C 1
ATOM 1018 O O . GLY A 1 153 ? -17.057 31.343 39.772 1.00 33.94 626 GLY A O 1
ATOM 1019 N N . ARG A 1 154 ? -16.287 31.437 37.658 1.00 32.15 627 ARG A N 1
ATOM 1020 C CA . ARG A 1 154 ? -15.836 30.051 37.680 1.00 29.74 627 ARG A CA 1
ATOM 1021 C C . ARG A 1 154 ? -14.437 29.886 38.285 1.00 28.89 627 ARG A C 1
ATOM 1022 O O . ARG A 1 154 ? -13.945 28.772 38.376 1.00 31.08 627 ARG A O 1
ATOM 1030 N N . GLN A 1 155 ? -13.800 30.989 38.677 1.00 28.20 628 GLN A N 1
ATOM 1031 C CA . GLN A 1 155 ? -12.422 30.949 39.196 1.00 33.44 628 GLN A CA 1
ATOM 1032 C C . GLN A 1 155 ? -11.511 30.101 38.305 1.00 36.56 628 GLN A C 1
ATOM 1033 O O . GLN A 1 155 ? -10.716 29.301 38.797 1.00 33.77 628 GLN A O 1
ATOM 1039 N N . ASN A 1 156 ? -11.623 30.277 36.995 1.00 34.86 629 ASN A N 1
ATOM 1040 C CA . ASN A 1 156 ? -10.841 29.452 36.079 1.00 38.24 629 ASN A CA 1
ATOM 1041 C C . ASN A 1 156 ? -9.916 30.255 35.165 1.00 35.70 629 ASN A C 1
ATOM 1042 O O . ASN A 1 156 ? -9.083 29.685 34.451 1.00 33.99 629 ASN A O 1
ATOM 1047 N N . LEU A 1 157 ? -10.055 31.574 35.183 1.00 32.40 630 LEU A N 1
ATOM 1048 C CA . LEU A 1 157 ? -9.212 32.421 34.339 1.00 31.46 630 LEU A CA 1
ATOM 1049 C C . LEU A 1 157 ? -8.760 33.636 35.124 1.00 30.13 630 LEU A C 1
ATOM 1050 O O . LEU A 1 157 ? -9.573 34.336 35.712 1.00 30.75 630 LEU A O 1
ATOM 1055 N N . ILE A 1 158 ? -7.455 33.880 35.128 1.00 30.90 631 ILE A N 1
ATOM 1056 C CA . ILE A 1 158 ? -6.870 35.025 35.813 1.00 29.27 631 ILE A CA 1
ATOM 1057 C C . ILE A 1 158 ? -6.058 35.823 34.799 1.00 34.94 631 ILE A C 1
ATOM 1058 O O . ILE A 1 158 ? -5.261 35.241 34.065 1.00 33.92 631 ILE A O 1
ATOM 1063 N N . ASN A 1 159 ? -6.261 37.138 34.755 1.00 31.11 632 ASN A N 1
ATOM 1064 C CA . ASN A 1 159 ? -5.392 38.028 33.983 1.00 34.88 632 ASN A CA 1
ATOM 1065 C C . ASN A 1 159 ? -4.550 38.859 34.941 1.00 36.03 632 ASN A C 1
ATOM 1066 O O . ASN A 1 159 ? -5.088 39.476 35.859 1.00 39.18 632 ASN A O 1
ATOM 1071 N N . LEU A 1 160 ? -3.238 38.880 34.735 1.00 31.79 633 LEU A N 1
ATOM 1072 C CA . LEU A 1 160 ? -2.375 39.810 35.468 1.00 34.52 633 LEU A CA 1
ATOM 1073 C C . LEU A 1 160 ? -2.025 40.938 34.497 1.00 38.39 633 LEU A C 1
ATOM 1074 O O . LEU A 1 160 ? -1.375 40.701 33.474 1.00 38.03 633 LEU A O 1
ATOM 1079 N N . TRP A 1 161 ? -2.467 42.152 34.813 1.00 32.55 634 TRP A N 1
ATOM 1080 C CA . TRP A 1 161 ? -2.203 43.320 33.990 1.00 37.89 634 TRP A CA 1
ATOM 1081 C C . TRP A 1 161 ? -0.903 43.981 34.398 1.00 42.62 634 TRP A C 1
ATOM 1082 O O . TRP A 1 161 ? -0.749 44.440 35.527 1.00 45.57 634 TRP A O 1
ATOM 1093 N N . ILE A 1 162 ? 0.031 44.033 33.460 1.00 38.43 635 ILE A N 1
ATOM 1094 C CA . ILE A 1 162 ? 1.345 44.585 33.716 1.00 40.02 635 ILE A CA 1
ATOM 1095 C C . ILE A 1 162 ? 1.468 45.943 33.042 1.00 43.66 635 ILE A C 1
ATOM 1096 O O . ILE A 1 162 ? 1.281 46.061 31.834 1.00 41.91 635 ILE A O 1
ATOM 1101 N N . GLU A 1 163 ? 1.755 46.968 33.839 1.00 45.18 636 GLU A N 1
ATOM 1102 C CA . GLU A 1 163 ? 1.770 48.346 33.366 1.00 52.70 636 GLU A CA 1
ATOM 1103 C C . GLU A 1 163 ? 2.850 48.572 32.320 1.00 56.31 636 GLU A C 1
ATOM 1104 O O . GLU A 1 163 ? 3.927 47.978 32.386 1.00 53.22 636 GLU A O 1
ATOM 1110 N N . ASN A 1 164 ? 2.553 49.436 31.354 1.00 61.24 637 ASN A N 1
ATOM 1111 C CA . ASN A 1 164 ? 3.526 49.793 30.333 1.00 66.65 637 ASN A CA 1
ATOM 1112 C C . ASN A 1 164 ? 4.831 50.219 30.993 1.00 64.90 637 ASN A C 1
ATOM 1113 O O . ASN A 1 164 ? 4.849 51.120 31.834 1.00 65.46 637 ASN A O 1
ATOM 1118 N N . ARG A 1 165 ? 5.920 49.555 30.626 1.00 59.81 638 ARG A N 1
ATOM 1119 C CA . ARG A 1 165 ? 7.215 49.846 31.224 1.00 66.96 638 ARG A CA 1
ATOM 1120 C C . ARG A 1 165 ? 8.109 50.645 30.273 1.00 80.88 638 ARG A C 1
ATOM 1121 O O . ARG A 1 165 ? 8.305 51.847 30.452 1.00 84.57 638 ARG A O 1
ATOM 1129 N N . TRP A 1 169 ? 11.793 47.716 29.330 1.00 70.36 642 TRP A N 1
ATOM 1130 C CA . TRP A 1 169 ? 11.224 46.373 29.369 1.00 66.56 642 TRP A CA 1
ATOM 1131 C C . TRP A 1 169 ? 12.263 45.285 29.650 1.00 76.77 642 TRP A C 1
ATOM 1132 O O . TRP A 1 169 ? 12.002 44.102 29.432 1.00 82.31 642 TRP A O 1
ATOM 1143 N N . ASP A 1 170 ? 13.443 45.672 30.117 1.00 88.18 643 ASP A N 1
ATOM 1144 C CA . ASP A 1 170 ? 14.403 44.674 30.572 1.00 101.81 643 ASP A CA 1
ATOM 1145 C C . ASP A 1 170 ? 14.086 44.281 32.012 1.00 106.79 643 ASP A C 1
ATOM 1146 O O . ASP A 1 170 ? 13.502 45.063 32.763 1.00 104.44 643 ASP A O 1
ATOM 1151 N N . ILE A 1 171 ? 14.451 43.060 32.387 1.00 112.42 644 ILE A N 1
ATOM 1152 C CA . ILE A 1 171 ? 14.085 42.529 33.695 1.00 115.24 644 ILE A CA 1
ATOM 1153 C C . ILE A 1 171 ? 15.145 42.780 34.766 1.00 125.59 644 ILE A C 1
ATOM 1154 O O . ILE A 1 171 ? 16.216 42.170 34.754 1.00 125.03 644 ILE A O 1
ATOM 1159 N N . SER A 1 172 ? 14.838 43.690 35.684 1.00 132.69 645 SER A N 1
ATOM 1160 C CA . SER A 1 172 ? 15.624 43.859 36.899 1.00 135.86 645 SER A CA 1
ATOM 1161 C C . SER A 1 172 ? 14.825 43.232 38.028 1.00 139.12 645 SER A C 1
ATOM 1162 O O . SER A 1 172 ? 13.594 43.233 37.985 1.00 141.44 645 SER A O 1
ATOM 1165 N N . MET A 1 173 ? 15.507 42.687 39.029 1.00 137.08 646 MET A N 1
ATOM 1166 C CA . MET A 1 173 ? 14.807 42.175 40.199 1.00 128.67 646 MET A CA 1
ATOM 1167 C C . MET A 1 173 ? 13.848 43.253 40.667 1.00 119.77 646 MET A C 1
ATOM 1168 O O . MET A 1 173 ? 12.755 42.959 41.148 1.00 121.29 646 MET A O 1
ATOM 1173 N N . GLU A 1 174 ? 14.272 44.505 40.508 1.00 109.65 647 GLU A N 1
ATOM 1174 C CA . GLU A 1 174 ? 13.420 45.658 40.760 1.00 96.28 647 GLU A CA 1
ATOM 1175 C C . GLU A 1 174 ? 12.304 45.727 39.722 1.00 76.54 647 GLU A C 1
ATOM 1176 O O . GLU A 1 174 ? 12.421 46.426 38.710 1.00 72.48 647 GLU A O 1
ATOM 1182 N N . LEU A 1 175 ? 11.226 44.991 39.977 1.00 53.37 648 LEU A N 1
ATOM 1183 C CA . LEU A 1 175 ? 10.074 44.998 39.088 1.00 50.05 648 LEU A CA 1
ATOM 1184 C C . LEU A 1 175 ? 9.274 46.276 39.279 1.00 54.30 648 LEU A C 1
ATOM 1185 O O . LEU A 1 175 ? 8.414 46.599 38.469 1.00 56.13 648 LEU A O 1
ATOM 1190 N N . GLY A 1 176 ? 9.561 46.997 40.360 1.00 49.52 649 GLY A N 1
ATOM 1191 C CA . GLY A 1 176 ? 8.786 48.172 40.710 1.00 48.41 649 GLY A CA 1
ATOM 1192 C C . GLY A 1 176 ? 7.465 47.737 41.312 1.00 50.93 649 GLY A C 1
ATOM 1193 O O . GLY A 1 176 ? 7.378 46.667 41.907 1.00 47.80 649 GLY A O 1
ATOM 1194 N N . ASN A 1 177 ? 6.423 48.544 41.138 1.00 50.40 650 ASN A N 1
ATOM 1195 C CA . ASN A 1 177 ? 5.153 48.270 41.810 1.00 50.58 650 ASN A CA 1
ATOM 1196 C C . ASN A 1 177 ? 4.330 47.159 41.158 1.00 46.64 650 ASN A C 1
ATOM 1197 O O . ASN A 1 177 ? 3.239 47.410 40.637 1.00 44.42 650 ASN A O 1
ATOM 1202 N N . MET A 1 178 ? 4.842 45.929 41.190 1.00 37.47 651 MET A N 1
ATOM 1203 C CA . MET A 1 178 ? 4.100 44.800 40.639 1.00 37.35 651 MET A CA 1
ATOM 1204 C C . MET A 1 178 ? 4.450 43.468 41.300 1.00 37.05 651 MET A C 1
ATOM 1205 O O . MET A 1 178 ? 3.972 42.412 40.872 1.00 39.21 651 MET A O 1
ATOM 1210 N N . ASP A 1 179 ? 5.279 43.504 42.340 1.00 37.88 652 ASP A N 1
ATOM 1211 C CA . ASP A 1 179 ? 5.682 42.261 42.993 1.00 39.69 652 ASP A CA 1
ATOM 1212 C C . ASP A 1 179 ? 4.506 41.538 43.651 1.00 44.12 652 ASP A C 1
ATOM 1213 O O . ASP A 1 179 ? 4.348 40.319 43.486 1.00 39.47 652 ASP A O 1
ATOM 1218 N N . LEU A 1 180 ? 3.693 42.285 44.397 1.00 38.91 653 LEU A N 1
ATOM 1219 C CA . LEU A 1 180 ? 2.541 41.708 45.097 1.00 40.66 653 LEU A CA 1
ATOM 1220 C C . LEU A 1 180 ? 1.533 41.193 44.061 1.00 34.01 653 LEU A C 1
ATOM 1221 O O . LEU A 1 180 ? 0.973 40.108 44.211 1.00 35.77 653 LEU A O 1
ATOM 1226 N N . ALA A 1 181 ? 1.312 41.973 43.002 1.00 38.61 654 ALA A N 1
ATOM 1227 C CA . ALA A 1 181 ? 0.416 41.554 41.919 1.00 35.14 654 ALA A CA 1
ATOM 1228 C C . ALA A 1 181 ? 0.818 40.191 41.348 1.00 33.93 654 ALA A C 1
ATOM 1229 O O . ALA A 1 181 ? -0.014 39.292 41.216 1.00 31.76 654 ALA A O 1
ATOM 1231 N N . LEU A 1 182 ? 2.105 40.035 41.044 1.00 37.21 655 LEU A N 1
ATOM 1232 C CA . LEU A 1 182 ? 2.628 38.775 40.510 1.00 38.76 655 LEU A CA 1
ATOM 1233 C C . LEU A 1 182 ? 2.485 37.613 41.489 1.00 33.23 655 LEU A C 1
ATOM 1234 O O . LEU A 1 182 ? 2.102 36.509 41.107 1.00 34.14 655 LEU A O 1
ATOM 1239 N N . LEU A 1 183 ? 2.809 37.856 42.757 1.00 40.80 656 LEU A N 1
ATOM 1240 C CA . LEU A 1 183 ? 2.714 36.810 43.776 1.00 33.83 656 LEU A CA 1
ATOM 1241 C C . LEU A 1 183 ? 1.281 36.337 43.970 1.00 33.62 656 LEU A C 1
ATOM 1242 O O . LEU A 1 183 ? 1.028 35.141 44.109 1.00 35.10 656 LEU A O 1
ATOM 1247 N N . ILE A 1 184 ? 0.343 37.280 43.970 1.00 31.41 657 ILE A N 1
ATOM 1248 C CA . ILE A 1 184 ? -1.062 36.942 44.077 1.00 32.89 657 ILE A CA 1
ATOM 1249 C C . ILE A 1 184 ? -1.546 36.165 42.842 1.00 35.75 657 ILE A C 1
ATOM 1250 O O . ILE A 1 184 ? -2.312 35.207 42.964 1.00 31.95 657 ILE A O 1
ATOM 1255 N N . ALA A 1 185 ? -1.082 36.572 41.654 1.00 37.18 658 ALA A N 1
ATOM 1256 C CA . ALA A 1 185 ? -1.418 35.859 40.425 1.00 34.09 658 ALA A CA 1
ATOM 1257 C C . ALA A 1 185 ? -0.973 34.400 40.508 1.00 30.45 658 ALA A C 1
ATOM 1258 O O . ALA A 1 185 ? -1.734 33.484 40.215 1.00 31.61 658 ALA A O 1
ATOM 1260 N N . TYR A 1 186 ? 0.263 34.187 40.940 1.00 32.90 659 TYR A N 1
ATOM 1261 C CA . TYR A 1 186 ? 0.800 32.837 41.052 1.00 34.41 659 TYR A CA 1
ATOM 1262 C C . TYR A 1 186 ? 0.079 32.014 42.125 1.00 39.58 659 TYR A C 1
ATOM 1263 O O . TYR A 1 186 ? -0.206 30.827 41.943 1.00 30.25 659 TYR A O 1
ATOM 1272 N N . LYS A 1 187 ? -0.164 32.638 43.270 1.00 35.41 660 LYS A N 1
ATOM 1273 C CA . LYS A 1 187 ? -0.861 31.957 44.369 1.00 35.55 660 LYS A CA 1
ATOM 1274 C C . LYS A 1 187 ? -2.273 31.502 43.947 1.00 31.22 660 LYS A C 1
ATOM 1275 O O . LYS A 1 187 ? -2.664 30.347 44.167 1.00 30.63 660 LYS A O 1
ATOM 1281 N N . LEU A 1 188 ? -3.037 32.400 43.324 1.00 29.37 661 LEU A N 1
ATOM 1282 C CA . LEU A 1 188 ? -4.395 32.062 42.920 1.00 29.28 661 LEU A CA 1
ATOM 1283 C C . LEU A 1 188 ? -4.384 31.107 41.737 1.00 33.93 661 LEU A C 1
ATOM 1284 O O . LEU A 1 188 ? -5.190 30.180 41.663 1.00 30.79 661 LEU A O 1
ATOM 1289 N N . LYS A 1 189 ? -3.444 31.293 40.821 1.00 33.29 662 LYS A N 1
ATOM 1290 C CA . LYS A 1 189 ? -3.319 30.288 39.757 1.00 32.34 662 LYS A CA 1
ATOM 1291 C C . LYS A 1 189 ? -3.212 28.913 40.402 1.00 37.12 662 LYS A C 1
ATOM 1292 O O . LYS A 1 189 ? -3.865 27.958 39.995 1.00 36.75 662 LYS A O 1
ATOM 1298 N N . SER A 1 190 ? -2.367 28.818 41.423 1.00 34.16 663 SER A N 1
ATOM 1299 C CA . SER A 1 190 ? -2.081 27.526 42.012 1.00 34.39 663 SER A CA 1
ATOM 1300 C C . SER A 1 190 ? -3.267 27.002 42.849 1.00 31.95 663 SER A C 1
ATOM 1301 O O . SER A 1 190 ? -3.662 25.844 42.721 1.00 33.77 663 SER A O 1
ATOM 1304 N N . ASN A 1 191 ? -3.853 27.853 43.687 1.00 34.04 664 ASN A N 1
ATOM 1305 C CA . ASN A 1 191 ? -4.955 27.405 44.544 1.00 33.22 664 ASN A CA 1
ATOM 1306 C C . ASN A 1 191 ? -6.287 27.154 43.802 1.00 39.58 664 ASN A C 1
ATOM 1307 O O . ASN A 1 191 ? -7.034 26.258 44.170 1.00 38.37 664 ASN A O 1
ATOM 1312 N N . TRP A 1 192 ? -6.562 27.931 42.755 1.00 31.27 665 TRP A N 1
ATOM 1313 C CA . TRP A 1 192 ? -7.757 27.725 41.920 1.00 30.76 665 TRP A CA 1
ATOM 1314 C C . TRP A 1 192 ? -7.532 26.689 40.822 1.00 37.39 665 TRP A C 1
ATOM 1315 O O . TRP A 1 192 ? -8.498 26.200 40.215 1.00 34.49 665 TRP A O 1
ATOM 1326 N N . LYS A 1 193 ? -6.266 26.374 40.548 1.00 34.80 666 LYS A N 1
ATOM 1327 C CA . LYS A 1 193 ? -5.919 25.570 39.374 1.00 36.10 666 LYS A CA 1
ATOM 1328 C C . LYS A 1 193 ? -6.536 26.208 38.137 1.00 37.32 666 LYS A C 1
ATOM 1329 O O . LYS A 1 193 ? -7.146 25.536 37.309 1.00 40.31 666 LYS A O 1
ATOM 1335 N N . ALA A 1 194 ? -6.359 27.519 38.041 1.00 34.55 667 ALA A N 1
ATOM 1336 C CA . ALA A 1 194 ? -6.881 28.338 36.956 1.00 36.23 667 ALA A CA 1
ATOM 1337 C C . ALA A 1 194 ? -5.815 28.567 35.883 1.00 40.58 667 ALA A C 1
ATOM 1338 O O . ALA A 1 194 ? -4.627 28.335 36.117 1.00 38.87 667 ALA A O 1
ATOM 1340 N N . SER A 1 195 ? -6.242 29.031 34.711 1.00 35.65 668 SER A N 1
ATOM 1341 C CA . SER A 1 195 ? -5.298 29.473 33.680 1.00 34.12 668 SER A CA 1
ATOM 1342 C C . SER A 1 195 ? -4.913 30.930 33.896 1.00 33.54 668 SER A C 1
ATOM 1343 O O . SER A 1 195 ? -5.756 31.756 34.235 1.00 45.09 668 SER A O 1
ATOM 1346 N N . LEU A 1 196 ? -3.634 31.241 33.704 1.00 31.86 669 LEU A N 1
ATOM 1347 C CA . LEU A 1 196 ? -3.118 32.580 33.943 1.00 31.05 669 LEU A CA 1
ATOM 1348 C C . LEU A 1 196 ? -2.638 33.223 32.651 1.00 32.63 669 LEU A C 1
ATOM 1349 O O . LEU A 1 196 ? -1.921 32.582 31.878 1.00 37.56 669 LEU A O 1
ATOM 1354 N N . SER A 1 197 ? -3.024 34.479 32.419 1.00 33.91 670 SER A N 1
ATOM 1355 C CA . SER A 1 197 ? -2.488 35.250 31.283 1.00 39.50 670 SER A CA 1
ATOM 1356 C C . SER A 1 197 ? -1.837 36.524 31.779 1.00 41.13 670 SER A C 1
ATOM 1357 O O . SER A 1 197 ? -2.306 37.133 32.742 1.00 37.02 670 SER A O 1
ATOM 1360 N N . PHE A 1 198 ? -0.754 36.923 31.115 1.00 36.07 671 PHE A N 1
ATOM 1361 C CA . PHE A 1 198 ? -0.141 38.224 31.350 1.00 28.35 671 PHE A CA 1
ATOM 1362 C C . PHE A 1 198 ? -0.628 39.160 30.252 1.00 40.54 671 PHE A C 1
ATOM 1363 O O . PHE A 1 198 ? -0.499 38.848 29.063 1.00 38.48 671 PHE A O 1
ATOM 1371 N N . MET A 1 199 ? -1.173 40.301 30.657 1.00 38.48 672 MET A N 1
ATOM 1372 C CA . MET A 1 199 ? -1.709 41.304 29.740 1.00 39.42 672 MET A CA 1
ATOM 1373 C C . MET A 1 199 ? -0.919 42.608 29.857 1.00 38.95 672 MET A C 1
ATOM 1374 O O . MET A 1 199 ? -0.620 43.074 30.958 1.00 36.30 672 MET A O 1
ATOM 1379 N N . THR A 1 200 ? -0.571 43.209 28.725 1.00 36.11 673 THR A N 1
ATOM 1380 C CA . THR A 1 200 ? 0.027 44.535 28.773 1.00 37.45 673 THR A CA 1
ATOM 1381 C C . THR A 1 200 ? -0.353 45.314 27.510 1.00 39.38 673 THR A C 1
ATOM 1382 O O . THR A 1 200 ? -1.154 44.846 26.713 1.00 39.26 673 THR A O 1
ATOM 1386 N N . PHE A 1 201 ? 0.197 46.507 27.353 1.00 40.24 674 PHE A N 1
ATOM 1387 C CA . PHE A 1 201 ? -0.106 47.334 26.180 1.00 45.11 674 PHE A CA 1
ATOM 1388 C C . PHE A 1 201 ? 1.142 48.089 25.761 1.00 40.78 674 PHE A C 1
ATOM 1389 O O . PHE A 1 201 ? 2.060 48.274 26.563 1.00 47.05 674 PHE A O 1
ATOM 1397 N N . ALA A 1 202 ? 1.180 48.516 24.497 1.00 38.67 675 ALA A N 1
ATOM 1398 C CA . ALA A 1 202 ? 2.343 49.191 23.958 1.00 43.49 675 ALA A CA 1
ATOM 1399 C C . ALA A 1 202 ? 1.897 50.108 22.824 1.00 47.76 675 ALA A C 1
ATOM 1400 O O . ALA A 1 202 ? 0.993 49.753 22.065 1.00 46.57 675 ALA A O 1
ATOM 1402 N N . PRO A 1 203 ? 2.533 51.286 22.711 1.00 51.38 676 PRO A N 1
ATOM 1403 C CA . PRO A 1 203 ? 2.239 52.330 21.719 1.00 52.84 676 PRO A CA 1
ATOM 1404 C C . PRO A 1 203 ? 2.853 52.044 20.353 1.00 52.04 676 PRO A C 1
ATOM 1405 O O . PRO A 1 203 ? 2.311 52.471 19.327 1.00 48.24 676 PRO A O 1
ATOM 1409 N N . THR A 1 204 ? 3.986 51.349 20.339 1.00 54.41 677 THR A N 1
ATOM 1410 C CA . THR A 1 204 ? 4.728 51.138 19.094 1.00 56.23 677 THR A CA 1
ATOM 1411 C C . THR A 1 204 ? 5.132 49.680 18.900 1.00 49.62 677 THR A C 1
ATOM 1412 O O . THR A 1 204 ? 5.093 48.891 19.840 1.00 47.70 677 THR A O 1
ATOM 1416 N N . ALA A 1 205 ? 5.517 49.327 17.679 1.00 48.71 678 ALA A N 1
ATOM 1417 C CA . ALA A 1 205 ? 5.963 47.970 17.384 1.00 49.83 678 ALA A CA 1
ATOM 1418 C C . ALA A 1 205 ? 7.192 47.610 18.198 1.00 48.49 678 ALA A C 1
ATOM 1419 O O . ALA A 1 205 ? 7.270 46.513 18.749 1.00 42.76 678 ALA A O 1
ATOM 1421 N N . ILE A 1 206 ? 8.151 48.531 18.265 1.00 45.39 679 ILE A N 1
ATOM 1422 C CA . ILE A 1 206 ? 9.365 48.308 19.053 1.00 47.65 679 ILE A CA 1
ATOM 1423 C C . ILE A 1 206 ? 9.052 48.068 20.534 1.00 47.69 679 ILE A C 1
ATOM 1424 O O . ILE A 1 206 ? 9.652 47.200 21.181 1.00 45.85 679 ILE A O 1
ATOM 1429 N N . GLN A 1 207 ? 8.128 48.849 21.078 1.00 43.02 680 GLN A N 1
ATOM 1430 C CA . GLN A 1 207 ? 7.723 48.648 22.463 1.00 46.61 680 GLN A CA 1
ATOM 1431 C C . GLN A 1 207 ? 6.911 47.370 22.629 1.00 45.38 680 GLN A C 1
ATOM 1432 O O . GLN A 1 207 ? 7.031 46.683 23.642 1.00 41.91 680 GLN A O 1
ATOM 1438 N N . ALA A 1 208 ? 6.079 47.054 21.643 1.00 38.92 681 ALA A N 1
ATOM 1439 C CA . ALA A 1 208 ? 5.264 45.848 21.723 1.00 43.21 681 ALA A CA 1
ATOM 1440 C C . ALA A 1 208 ? 6.157 44.607 21.756 1.00 41.92 681 ALA A C 1
ATOM 1441 O O . ALA A 1 208 ? 5.933 43.697 22.554 1.00 39.45 681 ALA A O 1
ATOM 1443 N N . GLN A 1 209 ? 7.167 44.576 20.887 1.00 40.27 682 GLN A N 1
ATOM 1444 C CA . GLN A 1 209 ? 8.132 43.481 20.872 1.00 40.75 682 GLN A CA 1
ATOM 1445 C C . GLN A 1 209 ? 8.848 43.367 22.215 1.00 47.03 682 GLN A C 1
ATOM 1446 O O . GLN A 1 209 ? 9.009 42.277 22.754 1.00 37.46 682 GLN A O 1
ATOM 1452 N N . ALA A 1 210 ? 9.305 44.494 22.742 1.00 44.31 683 ALA A N 1
ATOM 1453 C CA . ALA A 1 210 ? 9.993 44.475 24.022 1.00 44.78 683 ALA A CA 1
ATOM 1454 C C . ALA A 1 210 ? 9.084 43.959 25.150 1.00 41.83 683 ALA A C 1
ATOM 1455 O O . ALA A 1 210 ? 9.544 43.275 26.055 1.00 39.78 683 ALA A O 1
ATOM 1457 N N . ALA A 1 211 ? 7.795 44.279 25.079 1.00 41.03 684 ALA A N 1
ATOM 1458 C CA . ALA A 1 211 ? 6.850 43.860 26.102 1.00 43.16 684 ALA A CA 1
ATOM 1459 C C . ALA A 1 211 ? 6.610 42.360 26.000 1.00 41.50 684 ALA A C 1
ATOM 1460 O O . ALA A 1 211 ? 6.508 41.668 27.008 1.00 40.82 684 ALA A O 1
ATOM 1462 N N . GLU A 1 212 ? 6.510 41.861 24.776 1.00 34.90 685 GLU A N 1
ATOM 1463 C CA . GLU A 1 212 ? 6.407 40.429 24.548 1.00 35.77 685 GLU A CA 1
ATOM 1464 C C . GLU A 1 212 ? 7.607 39.694 25.142 1.00 34.73 685 GLU A C 1
ATOM 1465 O O . GLU A 1 212 ? 7.439 38.668 25.804 1.00 39.68 685 GLU A O 1
ATOM 1471 N N . ASN A 1 213 ? 8.768 40.158 24.930 1.00 33.23 686 ASN A N 1
ATOM 1472 C CA . ASN A 1 213 ? 9.928 39.530 25.377 1.00 34.09 686 ASN A CA 1
ATOM 1473 C C . ASN A 1 213 ? 10.002 39.617 26.907 1.00 36.86 686 ASN A C 1
ATOM 1474 O O . ASN A 1 213 ? 10.376 38.798 27.429 1.00 38.80 686 ASN A O 1
ATOM 1479 N N . PHE A 1 214 ? 9.654 40.740 27.464 1.00 40.99 687 PHE A N 1
ATOM 1480 C CA . PHE A 1 214 ? 9.632 40.906 28.911 1.00 39.30 687 PHE A CA 1
ATOM 1481 C C . PHE A 1 214 ? 8.681 39.910 29.573 1.00 40.60 687 PHE A C 1
ATOM 1482 O O . PHE A 1 214 ? 9.058 39.244 30.531 1.00 38.05 687 PHE A O 1
ATOM 1490 N N . LEU A 1 215 ? 7.460 39.790 29.048 1.00 37.78 688 LEU A N 1
ATOM 1491 C CA . LEU A 1 215 ? 6.479 38.848 29.590 1.00 38.80 688 LEU A CA 1
ATOM 1492 C C . LEU A 1 215 ? 6.933 37.388 29.506 1.00 42.12 688 LEU A C 1
ATOM 1493 O O . LEU A 1 215 ? 6.754 36.618 30.454 1.00 36.13 688 LEU A O 1
ATOM 1498 N N . GLN A 1 216 ? 7.513 37.000 28.378 1.00 37.08 689 GLN A N 1
ATOM 1499 C CA . GLN A 1 216 ? 8.040 35.640 28.244 1.00 41.09 689 GLN A CA 1
ATOM 1500 C C . GLN A 1 216 ? 9.171 35.412 29.263 1.00 47.11 689 GLN A C 1
ATOM 1501 O O . GLN A 1 216 ? 9.303 34.327 29.835 1.00 40.85 689 GLN A O 1
ATOM 1507 N N . SER A 1 217 ? 9.992 36.433 29.478 1.00 42.78 690 SER A N 1
ATOM 1508 C CA . SER A 1 217 ? 11.107 36.311 30.419 1.00 47.79 690 SER A CA 1
ATOM 1509 C C . SER A 1 217 ? 10.628 36.195 31.857 1.00 47.36 690 SER A C 1
ATOM 1510 O O . SER A 1 217 ? 11.184 35.423 32.649 1.00 44.83 690 SER A O 1
ATOM 1513 N N . LEU A 1 218 ? 9.612 36.984 32.184 1.00 40.06 691 LEU A N 1
ATOM 1514 C CA . LEU A 1 218 ? 9.010 36.967 33.514 1.00 41.17 691 LEU A CA 1
ATOM 1515 C C . LEU A 1 218 ? 8.454 35.584 33.813 1.00 45.60 691 LEU A C 1
ATOM 1516 O O . LEU A 1 218 ? 8.726 35.016 34.869 1.00 42.26 691 LEU A O 1
ATOM 1521 N N . ALA A 1 219 ? 7.688 35.029 32.878 1.00 39.08 692 ALA A N 1
ATOM 1522 C CA . ALA A 1 219 ? 7.130 33.689 33.063 1.00 46.77 692 ALA A CA 1
ATOM 1523 C C . ALA A 1 219 ? 8.234 32.649 33.209 1.00 46.70 692 ALA A C 1
ATOM 1524 O O . ALA A 1 219 ? 8.163 31.757 34.055 1.00 46.43 692 ALA A O 1
ATOM 1526 N N . GLU A 1 220 ? 9.261 32.778 32.385 1.00 40.42 693 GLU A N 1
ATOM 1527 C CA . GLU A 1 220 ? 10.360 31.834 32.405 1.00 43.76 693 GLU A CA 1
ATOM 1528 C C . GLU A 1 220 ? 11.161 31.905 33.711 1.00 45.45 693 GLU A C 1
ATOM 1529 O O . GLU A 1 220 ? 11.471 30.874 34.298 1.00 49.55 693 GLU A O 1
ATOM 1535 N N . LEU A 1 221 ? 11.473 33.117 34.163 1.00 42.76 694 LEU A N 1
ATOM 1536 C CA . LEU A 1 221 ? 12.198 33.320 35.419 1.00 50.10 694 LEU A CA 1
ATOM 1537 C C . LEU A 1 221 ? 11.397 32.870 36.630 1.00 53.82 694 LEU A C 1
ATOM 1538 O O . LEU A 1 221 ? 11.936 32.246 37.546 1.00 59.56 694 LEU A O 1
ATOM 1543 N N . ALA A 1 222 ? 10.111 33.210 36.635 1.00 46.20 695 ALA A N 1
ATOM 1544 C CA . ALA A 1 222 ? 9.223 32.922 37.754 1.00 48.55 695 ALA A CA 1
ATOM 1545 C C . ALA A 1 222 ? 8.803 31.461 37.729 1.00 53.89 695 ALA A C 1
ATOM 1546 O O . ALA A 1 222 ? 8.153 30.970 38.653 1.00 53.19 695 ALA A O 1
ATOM 1548 N N . ARG A 1 223 ? 9.180 30.774 36.657 1.00 49.08 696 ARG A N 1
ATOM 1549 C CA . ARG A 1 223 ? 8.911 29.349 36.516 1.00 60.62 696 ARG A CA 1
ATOM 1550 C C . ARG A 1 223 ? 7.415 29.044 36.605 1.00 62.37 696 ARG A C 1
ATOM 1551 O O . ARG A 1 223 ? 7.009 28.040 37.197 1.00 56.19 696 ARG A O 1
ATOM 1559 N N . ILE A 1 224 ? 6.599 29.921 36.024 1.00 49.03 697 ILE A N 1
ATOM 1560 C CA . ILE A 1 224 ? 5.162 29.689 35.944 1.00 44.72 697 ILE A CA 1
ATOM 1561 C C . ILE A 1 224 ? 4.892 29.129 34.548 1.00 52.29 697 ILE A C 1
ATOM 1562 O O . ILE A 1 224 ? 5.165 29.800 33.555 1.00 49.74 697 ILE A O 1
ATOM 1567 N N . PRO A 1 225 ? 4.380 27.888 34.470 1.00 52.99 698 PRO A N 1
ATOM 1568 C CA . PRO A 1 225 ? 4.119 27.213 33.196 1.00 52.82 698 PRO A CA 1
ATOM 1569 C C . PRO A 1 225 ? 2.757 27.581 32.616 1.00 49.42 698 PRO A C 1
ATOM 1570 O O . PRO A 1 225 ? 1.857 27.998 33.355 1.00 43.01 698 PRO A O 1
ATOM 1574 N N . ASN A 1 226 ? 2.628 27.428 31.299 1.00 45.72 699 ASN A N 1
ATOM 1575 C CA . ASN A 1 226 ? 1.356 27.590 30.604 1.00 53.86 699 ASN A CA 1
ATOM 1576 C C . ASN A 1 226 ? 0.742 28.985 30.734 1.00 49.86 699 ASN A C 1
ATOM 1577 O O . ASN A 1 226 ? -0.476 29.133 30.717 1.00 47.57 699 ASN A O 1
ATOM 1582 N N . VAL A 1 227 ? 1.588 30.000 30.851 1.00 38.68 700 VAL A N 1
ATOM 1583 C CA . VAL A 1 227 ? 1.132 31.386 30.877 1.00 33.91 700 VAL A CA 1
ATOM 1584 C C . VAL A 1 227 ? 0.975 31.934 29.451 1.00 44.81 700 VAL A C 1
ATOM 1585 O O . VAL A 1 227 ? 1.879 31.807 28.625 1.00 42.88 700 VAL A O 1
ATOM 1589 N N . LYS A 1 228 ? -0.181 32.525 29.160 1.00 40.30 701 LYS A N 1
ATOM 1590 C CA . LYS A 1 228 ? -0.421 33.126 27.846 1.00 44.15 701 LYS A CA 1
ATOM 1591 C C . LYS A 1 228 ? -0.174 34.625 27.903 1.00 41.62 701 LYS A C 1
ATOM 1592 O O . LYS A 1 228 ? -0.559 35.279 28.869 1.00 36.96 701 LYS A O 1
ATOM 1598 N N . MET A 1 229 ? 0.476 35.162 26.876 1.00 36.53 702 MET A N 1
ATOM 1599 C CA . MET A 1 229 ? 0.842 36.573 26.836 1.00 37.23 702 MET A CA 1
ATOM 1600 C C . MET A 1 229 ? -0.002 37.317 25.812 1.00 41.31 702 MET A C 1
ATOM 1601 O O . MET A 1 229 ? -0.182 36.844 24.689 1.00 37.69 702 MET A O 1
ATOM 1606 N N . GLN A 1 230 ? -0.519 38.480 26.195 1.00 35.41 703 GLN A N 1
ATOM 1607 C CA . GLN A 1 230 ? -1.156 39.378 25.236 1.00 42.57 703 GLN A CA 1
ATOM 1608 C C . GLN A 1 230 ? -0.559 40.765 25.356 1.00 41.15 703 GLN A C 1
ATOM 1609 O O . GLN A 1 230 ? -0.520 41.338 26.438 1.00 37.50 703 GLN A O 1
ATOM 1615 N N . VAL A 1 231 ? -0.089 41.308 24.244 1.00 38.71 704 VAL A N 1
ATOM 1616 C CA . VAL A 1 231 ? 0.313 42.702 24.214 1.00 34.59 704 VAL A CA 1
ATOM 1617 C C . VAL A 1 231 ? -0.738 43.446 23.398 1.00 40.34 704 VAL A C 1
ATOM 1618 O O . VAL A 1 231 ? -0.870 43.221 22.189 1.00 44.70 704 VAL A O 1
ATOM 1622 N N . LEU A 1 232 ? -1.488 44.322 24.061 1.00 41.25 705 LEU A N 1
ATOM 1623 C CA . LEU A 1 232 ? -2.630 44.998 23.451 1.00 43.05 705 LEU A CA 1
ATOM 1624 C C . LEU A 1 232 ? -2.251 46.329 22.807 1.00 42.29 705 LEU A C 1
ATOM 1625 O O . LEU A 1 232 ? -1.247 46.956 23.166 1.00 38.73 705 LEU A O 1
ATOM 1630 N N . ARG A 1 233 ? -3.074 46.751 21.853 1.00 44.66 706 ARG A N 1
ATOM 1631 C CA . ARG A 1 233 ? -2.886 48.030 21.183 1.00 49.39 706 ARG A CA 1
ATOM 1632 C C . ARG A 1 233 ? -3.302 49.172 22.109 1.00 55.28 706 ARG A C 1
ATOM 1633 O O . ARG A 1 233 ? -2.723 50.254 22.078 1.00 56.36 706 ARG A O 1
ATOM 1641 N N . GLU A 1 234 ? -4.295 48.923 22.955 1.00 55.56 707 GLU A N 1
ATOM 1642 C CA . GLU A 1 234 ? -4.852 49.991 23.782 1.00 58.73 707 GLU A CA 1
ATOM 1643 C C . GLU A 1 234 ? -4.764 49.714 25.279 1.00 57.55 707 GLU A C 1
ATOM 1644 O O . GLU A 1 234 ? -4.816 48.564 25.716 1.00 48.85 707 GLU A O 1
ATOM 1650 N N . ASN A 1 235 ? -4.619 50.790 26.046 1.00 57.55 708 ASN A N 1
ATOM 1651 C CA . ASN A 1 235 ? -4.674 50.759 27.498 1.00 64.80 708 ASN A CA 1
ATOM 1652 C C . ASN A 1 235 ? -6.022 50.221 27.967 1.00 53.39 708 ASN A C 1
ATOM 1653 O O . ASN A 1 235 ? -7.048 50.490 27.342 1.00 54.92 708 ASN A O 1
ATOM 1658 N N . PRO A 1 236 ? -6.029 49.455 29.070 1.00 56.83 709 PRO A N 1
ATOM 1659 C CA . PRO A 1 236 ? -7.270 48.900 29.627 1.00 56.90 709 PRO A CA 1
ATOM 1660 C C . PRO A 1 236 ? -8.242 49.985 30.090 1.00 57.28 709 PRO A C 1
ATOM 1661 O O . PRO A 1 236 ? -9.449 49.762 30.104 1.00 61.37 709 PRO A O 1
ATOM 1665 N N . ILE A 1 237 ? -7.717 51.136 30.492 1.00 53.00 710 ILE A N 1
ATOM 1666 C CA . ILE A 1 237 ? -8.568 52.246 30.911 1.00 64.48 710 ILE A CA 1
ATOM 1667 C C . ILE A 1 237 ? -9.297 52.850 29.714 1.00 69.34 710 ILE A C 1
ATOM 1668 O O . ILE A 1 237 ? -10.419 53.341 29.839 1.00 67.06 710 ILE A O 1
ATOM 1673 N N . LYS A 1 238 ? -8.658 52.797 28.549 1.00 65.38 711 LYS A N 1
ATOM 1674 C CA . LYS A 1 238 ? -9.197 53.435 27.354 1.00 63.89 711 LYS A CA 1
ATOM 1675 C C . LYS A 1 238 ? -10.087 52.512 26.526 1.00 69.83 711 LYS A C 1
ATOM 1676 O O . LYS A 1 238 ? -11.063 52.963 25.923 1.00 70.40 711 LYS A O 1
ATOM 1682 N N . SER A 1 239 ? -9.749 51.226 26.491 1.00 71.05 712 SER A N 1
ATOM 1683 C CA . SER A 1 239 ? -10.481 50.279 25.652 1.00 71.90 712 SER A CA 1
ATOM 1684 C C . SER A 1 239 ? -11.939 50.152 26.090 1.00 65.33 712 SER A C 1
ATOM 1685 O O . SER A 1 239 ? -12.286 50.466 27.230 1.00 64.13 712 SER A O 1
ATOM 1688 N N . SER A 1 240 ? -12.790 49.698 25.176 1.00 62.33 713 SER A N 1
ATOM 1689 C CA . SER A 1 240 ? -14.209 49.537 25.478 1.00 76.54 713 SER A CA 1
ATOM 1690 C C . SER A 1 240 ? -14.501 48.240 26.240 1.00 78.22 713 SER A C 1
ATOM 1691 O O . SER A 1 240 ? -15.442 48.174 27.031 1.00 76.07 713 SER A O 1
ATOM 1694 N N . LYS A 1 241 ? -13.686 47.216 26.000 1.00 75.48 714 LYS A N 1
ATOM 1695 C CA . LYS A 1 241 ? -13.877 45.907 26.617 1.00 73.85 714 LYS A CA 1
ATOM 1696 C C . LYS A 1 241 ? -12.528 45.312 27.009 1.00 66.52 714 LYS A C 1
ATOM 1697 O O . LYS A 1 241 ? -11.504 45.640 26.410 1.00 68.80 714 LYS A O 1
ATOM 1703 N N . LEU A 1 242 ? -12.529 44.436 28.011 1.00 53.74 715 LEU A N 1
ATOM 1704 C CA . LEU A 1 242 ? -11.310 43.745 28.422 1.00 46.65 715 LEU A CA 1
ATOM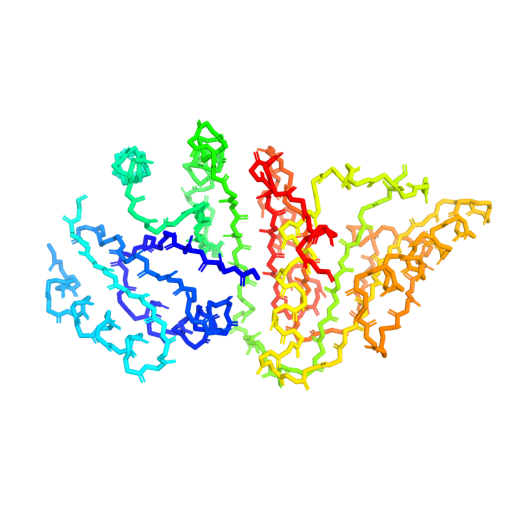 1705 C C . LEU A 1 242 ? -11.355 42.280 27.991 1.00 41.56 715 LEU A C 1
ATOM 1706 O O . LEU A 1 242 ? -12.431 41.704 27.861 1.00 45.85 715 LEU A O 1
ATOM 1711 N N . PRO A 1 243 ? -10.184 41.674 27.752 1.00 42.33 716 PRO A N 1
ATOM 1712 C CA . PRO A 1 243 ? -10.171 40.233 27.499 1.00 40.43 716 PRO A CA 1
ATOM 1713 C C . PRO A 1 243 ? -10.701 39.539 28.747 1.00 42.70 716 PRO A C 1
ATOM 1714 O O . PRO A 1 243 ? -10.324 39.926 29.864 1.00 42.67 716 PRO A O 1
ATOM 1718 N N . PHE A 1 244 ? -11.550 38.532 28.571 1.00 35.69 717 PHE A N 1
ATOM 1719 C CA . PHE A 1 244 ? -12.302 37.990 29.706 1.00 33.46 717 PHE A CA 1
ATOM 1720 C C . PHE A 1 244 ? -11.455 37.228 30.737 1.00 40.08 717 PHE A C 1
ATOM 1721 O O . PHE A 1 244 ? -10.557 36.468 30.372 1.00 35.12 717 PHE A O 1
ATOM 1729 N N . ALA A 1 245 ? -11.750 37.432 32.021 1.00 35.96 718 ALA A N 1
ATOM 1730 C CA . ALA A 1 245 ? -11.162 36.618 33.100 1.00 34.43 718 ALA A CA 1
ATOM 1731 C C . ALA A 1 245 ? -12.121 36.520 34.297 1.00 33.58 718 ALA A C 1
ATOM 1732 O O . ALA A 1 245 ? -12.971 37.376 34.468 1.00 37.37 718 ALA A O 1
ATOM 1734 N N . SER A 1 246 ? -11.970 35.481 35.120 1.00 38.55 719 SER A N 1
ATOM 1735 C CA . SER A 1 246 ? -12.696 35.388 36.400 1.00 32.84 719 SER A CA 1
ATOM 1736 C C . SER A 1 246 ? -12.243 36.503 37.318 1.00 33.44 719 SER A C 1
ATOM 1737 O O . SER A 1 246 ? -13.028 37.082 38.092 1.00 36.88 719 SER A O 1
ATOM 1740 N N . LEU A 1 247 ? -10.958 36.800 37.242 1.00 30.27 720 LEU A N 1
ATOM 1741 C CA . LEU A 1 247 ? -10.364 37.819 38.089 1.00 30.11 720 LEU A CA 1
ATOM 1742 C C . LEU A 1 247 ? -9.262 38.530 37.335 1.00 33.05 720 LEU A C 1
ATOM 1743 O O . LEU A 1 247 ? -8.354 37.886 36.789 1.00 33.08 720 LEU A O 1
ATOM 1748 N N . HIS A 1 248 ? -9.347 39.854 37.322 1.00 30.78 721 HIS A N 1
ATOM 1749 C CA . HIS A 1 248 ? -8.284 40.702 36.792 1.00 33.80 721 HIS A CA 1
ATOM 1750 C C . HIS A 1 248 ? -7.455 41.241 37.958 1.00 36.41 721 HIS A C 1
ATOM 1751 O O . HIS A 1 248 ? -8.005 41.834 38.890 1.00 36.75 721 HIS A O 1
ATOM 1758 N N . ILE A 1 249 ? -6.144 41.021 37.905 1.00 30.85 722 ILE A N 1
ATOM 1759 C CA . ILE A 1 249 ? -5.211 41.582 38.885 1.00 31.00 722 ILE A CA 1
ATOM 1760 C C . ILE A 1 249 ? -4.476 42.762 38.267 1.00 38.25 722 ILE A C 1
ATOM 1761 O O . ILE A 1 249 ? -3.876 42.636 37.188 1.00 41.04 722 ILE A O 1
ATOM 1766 N N . PHE A 1 250 ? -4.563 43.917 38.923 1.00 33.08 723 PHE A N 1
ATOM 1767 C CA . PHE A 1 250 ? -3.857 45.123 38.499 1.00 37.44 723 PHE A CA 1
ATOM 1768 C C . PHE A 1 250 ? -2.892 45.550 39.595 1.00 44.50 723 PHE A C 1
ATOM 1769 O O . PHE A 1 250 ? -3.019 45.124 40.743 1.00 39.22 723 PHE A O 1
ATOM 1777 N N . SER A 1 251 ? -1.934 46.402 39.252 1.00 38.13 724 SER A N 1
ATOM 1778 C CA . SER A 1 251 ? -1.185 47.110 40.282 1.00 38.27 724 SER A CA 1
ATOM 1779 C C . SER A 1 251 ? -2.028 48.283 40.773 1.00 43.21 724 SER A C 1
ATOM 1780 O O . SER A 1 251 ? -2.808 48.852 40.007 1.00 45.76 724 SER A O 1
ATOM 1783 N N . LEU A 1 252 ? -1.902 48.605 42.060 1.00 41.51 725 LEU A N 1
ATOM 1784 C CA . LEU A 1 252 ? -2.587 49.740 42.675 1.00 44.77 725 LEU A CA 1
ATOM 1785 C C . LEU A 1 252 ? -1.609 50.908 42.825 1.00 44.56 725 LEU A C 1
ATOM 1786 O O . LEU A 1 252 ? -0.553 50.768 43.454 1.00 46.30 725 LEU A O 1
ATOM 1791 N N . ASP A 1 253 ? -1.953 52.051 42.238 1.00 45.71 726 ASP A N 1
ATOM 1792 C CA . ASP A 1 253 ? -1.137 53.263 42.345 1.00 57.68 726 ASP A CA 1
ATOM 1793 C C . ASP A 1 253 ? -1.087 53.684 43.809 1.00 61.84 726 ASP A C 1
ATOM 1794 O O . ASP A 1 253 ? -2.109 53.639 44.490 1.00 56.03 726 ASP A O 1
ATOM 1799 N N . PRO A 1 254 ? 0.104 54.077 44.302 1.00 66.05 727 PRO A N 1
ATOM 1800 C CA . PRO A 1 254 ? 0.256 54.563 45.683 1.00 70.28 727 PRO A CA 1
ATOM 1801 C C . PRO A 1 254 ? -0.723 55.690 46.009 1.00 69.09 727 PRO A C 1
ATOM 1802 O O . PRO A 1 254 ? -1.055 55.926 47.176 1.00 66.43 727 PRO A O 1
ATOM 1806 N N . ASN A 1 255 ? -1.168 56.381 44.966 1.00 64.49 728 ASN A N 1
ATOM 1807 C CA . ASN A 1 255 ? -2.133 57.465 45.079 1.00 65.48 728 ASN A CA 1
ATOM 1808 C C . ASN A 1 255 ? -3.267 57.181 44.109 1.00 62.27 728 ASN A C 1
ATOM 1809 O O . ASN A 1 255 ? -3.336 57.772 43.028 1.00 67.20 728 ASN A O 1
ATOM 1814 N N . PRO A 1 256 ? -4.157 56.258 44.488 1.00 58.78 729 PRO A N 1
ATOM 1815 C CA . PRO A 1 256 ? -5.089 55.608 43.559 1.00 65.30 729 PRO A CA 1
ATOM 1816 C C . PRO A 1 256 ? -6.319 56.438 43.206 1.00 66.41 729 PRO A C 1
ATOM 1817 O O . PRO A 1 256 ? -6.815 57.204 44.032 1.00 70.34 729 PRO A O 1
ATOM 1821 N N . ASP A 1 257 ? -6.803 56.270 41.980 1.00 63.72 730 ASP A N 1
ATOM 1822 C CA . ASP A 1 257 ? -8.107 56.782 41.587 1.00 64.40 730 ASP A CA 1
ATOM 1823 C C . ASP A 1 257 ? -9.109 55.648 41.753 1.00 64.75 730 ASP A C 1
ATOM 1824 O O . ASP A 1 257 ? -9.235 54.793 40.876 1.00 54.40 730 ASP A O 1
ATOM 1829 N N . LEU A 1 258 ? -9.805 55.644 42.887 1.00 62.27 731 LEU A N 1
ATOM 1830 C CA . LEU A 1 258 ? -10.740 54.574 43.231 1.00 62.21 731 LEU A CA 1
ATOM 1831 C C . LEU A 1 258 ? -11.901 54.457 42.246 1.00 60.16 731 LEU A C 1
ATOM 1832 O O . LEU A 1 258 ? -12.493 53.382 42.102 1.00 53.28 731 LEU A O 1
ATOM 1837 N N . ASP A 1 259 ? -12.235 55.560 41.578 1.00 52.85 732 ASP A N 1
ATOM 1838 C CA . ASP A 1 259 ? -13.296 55.535 40.572 1.00 63.94 732 ASP A CA 1
ATOM 1839 C C . ASP A 1 259 ? -12.823 54.814 39.316 1.00 55.31 732 ASP A C 1
ATOM 1840 O O . ASP A 1 259 ? -13.598 54.145 38.636 1.00 54.32 732 ASP A O 1
ATOM 1845 N N . LEU A 1 260 ? -11.540 54.962 39.016 1.00 57.57 733 LEU A N 1
ATOM 1846 C CA . LEU A 1 260 ? -10.932 54.247 37.910 1.00 59.51 733 LEU A CA 1
ATOM 1847 C C . LEU A 1 260 ? -10.985 52.747 38.209 1.00 56.36 733 LEU A C 1
ATOM 1848 O O . LEU A 1 260 ? -11.301 51.941 37.336 1.00 48.97 733 LEU A O 1
ATOM 1853 N N . ALA A 1 261 ? -10.695 52.379 39.456 1.00 54.74 734 ALA A N 1
ATOM 1854 C CA . ALA A 1 261 ? -10.753 50.981 39.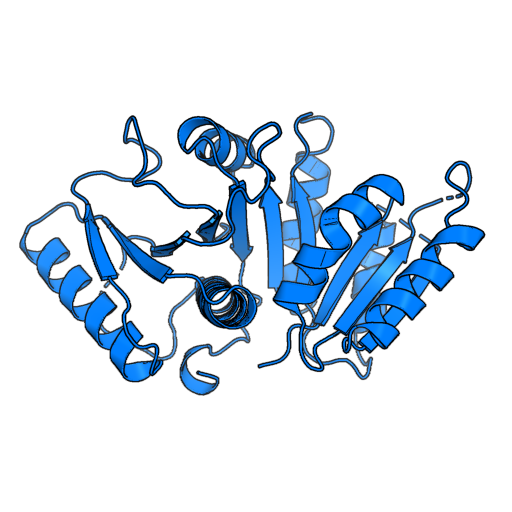866 1.00 49.68 734 ALA A CA 1
ATOM 1855 C C . ALA A 1 261 ? -12.162 50.430 39.678 1.00 48.21 734 ALA A C 1
ATOM 1856 O O . ALA A 1 261 ? -12.336 49.338 39.142 1.00 45.61 734 ALA A O 1
ATOM 1858 N N . ARG A 1 262 ? -13.163 51.197 40.110 1.00 42.54 735 ARG A N 1
ATOM 1859 C CA . ARG A 1 262 ? -14.549 50.765 40.000 1.00 50.18 735 ARG A CA 1
ATOM 1860 C C . ARG A 1 262 ? -14.930 50.608 38.538 1.00 54.18 735 ARG A C 1
ATOM 1861 O O . ARG A 1 262 ? -15.602 49.651 38.162 1.00 51.03 735 ARG A O 1
ATOM 1869 N N . HIS A 1 263 ? -14.495 51.557 37.716 1.00 56.27 736 HIS A N 1
ATOM 1870 C CA . HIS A 1 263 ? -14.797 51.535 36.294 1.00 54.95 736 HIS A CA 1
ATOM 1871 C C . HIS A 1 263 ? -14.225 50.301 35.602 1.00 49.36 736 HIS A C 1
ATOM 1872 O O . HIS A 1 263 ? -14.853 49.734 34.708 1.00 51.20 736 HIS A O 1
ATOM 1879 N N . LEU A 1 264 ? -13.024 49.895 35.998 1.00 43.61 737 LEU A N 1
ATOM 1880 C CA . LEU A 1 264 ? -12.412 48.717 35.397 1.00 44.45 737 LEU A CA 1
ATOM 1881 C C . LEU A 1 264 ? -13.246 47.474 35.692 1.00 44.08 737 LEU A C 1
ATOM 1882 O O . LEU A 1 264 ? -13.458 46.629 34.818 1.00 40.95 737 LEU A O 1
ATOM 1887 N N . MET A 1 265 ? -13.739 47.372 36.925 1.00 41.67 738 MET A N 1
ATOM 1888 C CA . MET A 1 265 ? -14.512 46.205 37.304 1.00 37.48 738 MET A CA 1
ATOM 1889 C C . MET A 1 265 ? -15.830 46.154 36.535 1.00 42.01 738 MET A C 1
ATOM 1890 O O . MET A 1 265 ? -16.249 45.095 36.077 1.00 40.02 738 MET A O 1
ATOM 1895 N N . GLU A 1 266 ? -16.466 47.309 36.375 1.00 46.04 739 GLU A N 1
ATOM 1896 C CA . GLU A 1 266 ? -17.750 47.387 35.689 1.00 46.90 739 GLU A CA 1
ATOM 1897 C C . GLU A 1 266 ? -17.605 47.055 34.210 1.00 45.69 739 GLU A C 1
ATOM 1898 O O . GLU A 1 266 ? -18.440 46.357 33.642 1.00 45.18 739 GLU A O 1
ATOM 1904 N N . LYS A 1 267 ? -16.543 47.569 33.600 1.00 42.51 740 LYS A N 1
ATOM 1905 C CA . LYS A 1 267 ? -16.251 47.321 32.188 1.00 46.29 740 LYS A CA 1
ATOM 1906 C C . LYS A 1 267 ? -15.902 45.851 31.960 1.00 47.12 740 LYS A C 1
ATOM 1907 O O . LYS A 1 267 ? -16.340 45.244 30.986 1.00 47.32 740 LYS A O 1
ATOM 1913 N N . ALA A 1 268 ? -15.118 45.286 32.876 1.00 42.84 741 ALA A N 1
ATOM 1914 C CA . ALA A 1 268 ? -14.727 43.880 32.810 1.00 39.28 741 ALA A CA 1
ATOM 1915 C C . ALA A 1 268 ? -15.913 42.926 32.922 1.00 45.29 741 ALA A C 1
ATOM 1916 O O . ALA A 1 268 ? -15.924 41.857 32.305 1.00 40.09 741 ALA A O 1
ATOM 1918 N N . GLY A 1 269 ? -16.904 43.304 33.727 1.00 42.59 742 GLY A N 1
ATOM 1919 C CA . GLY A 1 269 ? -18.032 42.431 33.985 1.00 40.99 742 GLY A CA 1
ATOM 1920 C C . GLY A 1 269 ? -17.612 41.287 34.891 1.00 39.08 742 GLY A C 1
ATOM 1921 O O . GLY A 1 269 ? -18.297 40.266 34.978 1.00 40.82 742 GLY A O 1
ATOM 1922 N N . SER A 1 270 ? -16.476 41.461 35.563 1.00 34.65 743 SER A N 1
ATOM 1923 C CA . SER A 1 270 ? -15.976 40.462 36.495 1.00 35.99 743 SER A CA 1
ATOM 1924 C C . SER A 1 270 ? -15.103 41.119 37.569 1.00 38.24 743 SER A C 1
ATOM 1925 O O . SER A 1 270 ? -14.788 42.305 37.479 1.00 38.51 743 SER A O 1
ATOM 1928 N N . SER A 1 271 ? -14.679 40.346 38.561 1.00 35.35 744 SER A N 1
ATOM 1929 C CA . SER A 1 271 ? -13.970 40.925 39.699 1.00 35.33 744 SER A CA 1
ATOM 1930 C C . SER A 1 271 ? -12.542 41.387 39.401 1.00 37.11 744 SER A C 1
ATOM 1931 O O . SER A 1 271 ? -11.848 40.843 38.551 1.00 35.39 744 SER A O 1
ATOM 1934 N N . CYS A 1 272 ? -12.127 42.411 40.129 1.00 33.84 745 CYS A N 1
ATOM 1935 C CA . CYS A 1 272 ? -10.802 42.988 40.000 1.00 32.72 745 CYS A CA 1
ATOM 1936 C C . CYS A 1 272 ? -10.151 43.096 41.367 1.00 38.44 745 CYS A C 1
ATOM 1937 O O . CYS A 1 272 ? -10.820 43.374 42.362 1.00 39.28 745 CYS A O 1
ATOM 1940 N N . ILE A 1 273 ? -8.846 42.869 41.421 1.00 33.94 746 ILE A N 1
ATOM 1941 C CA . ILE A 1 273 ? -8.104 43.126 42.642 1.00 37.57 746 ILE A CA 1
ATOM 1942 C C . ILE A 1 273 ? -6.893 43.984 42.291 1.00 40.61 746 ILE A C 1
ATOM 1943 O O . ILE A 1 273 ? -6.293 43.816 41.223 1.00 37.45 746 ILE A O 1
ATOM 1948 N N . PHE A 1 274 ? -6.584 44.946 43.159 1.00 36.41 747 PHE A N 1
ATOM 1949 C CA . PHE A 1 274 ? -5.537 45.932 42.906 1.00 38.70 747 PHE A CA 1
ATOM 1950 C C . PHE A 1 274 ? -4.483 45.835 43.991 1.00 40.58 747 PHE A C 1
ATOM 1951 O O . PHE A 1 274 ? -4.793 45.914 45.183 1.00 39.01 747 PHE A O 1
ATOM 1959 N N . ALA A 1 275 ? -3.239 45.637 43.573 1.00 38.45 748 ALA A N 1
ATOM 1960 C CA . ALA A 1 275 ? -2.164 45.339 44.499 1.00 38.67 748 ALA A CA 1
ATOM 1961 C C . ALA A 1 275 ? -1.072 46.410 44.530 1.00 39.78 748 ALA A C 1
ATOM 1962 O O . ALA A 1 275 ? -0.431 46.693 43.510 1.00 43.22 748 ALA A O 1
ATOM 1964 N N . LEU A 1 276 ? -0.861 46.998 45.712 1.00 37.87 749 LEU A N 1
ATOM 1965 C CA . LEU A 1 276 ? 0.204 47.977 45.920 1.00 38.76 749 LEU A CA 1
ATOM 1966 C C . LEU A 1 276 ? 1.305 47.326 46.739 1.00 45.49 749 LEU A C 1
ATOM 1967 O O . LEU A 1 276 ? 1.044 46.773 47.808 1.00 43.12 749 LEU A O 1
ATOM 1972 N N . ASP A 1 277 ? 2.532 47.389 46.232 1.00 41.02 750 ASP A N 1
ATOM 1973 C CA . ASP A 1 277 ? 3.689 46.808 46.908 1.00 45.09 750 ASP A CA 1
ATOM 1974 C C . ASP A 1 277 ? 4.062 47.577 48.175 1.00 50.65 750 ASP A C 1
ATOM 1975 O O . ASP A 1 277 ? 3.805 48.774 48.285 1.00 43.16 750 ASP A O 1
ATOM 1980 N N . SER A 1 278 ? 4.701 46.892 49.113 1.00 45.25 751 SER A N 1
ATOM 1981 C CA . SER A 1 278 ? 5.277 47.570 50.265 1.00 54.10 751 SER A CA 1
ATOM 1982 C C . SER A 1 278 ? 6.575 48.203 49.802 1.00 57.91 751 SER A C 1
ATOM 1983 O O . SER A 1 278 ? 7.034 49.202 50.358 1.00 56.35 751 SER A O 1
ATOM 1986 N N . GLY A 1 279 ? 7.161 47.606 48.772 1.00 50.53 752 GLY A N 1
ATOM 1987 C CA . GLY A 1 279 ? 8.457 48.038 48.279 1.00 55.75 752 GLY A CA 1
ATOM 1988 C C . GLY A 1 279 ? 9.549 47.098 48.752 1.00 61.68 752 GLY A C 1
ATOM 1989 O O . GLY A 1 279 ? 10.690 47.164 48.295 1.00 63.81 752 GLY A O 1
ATOM 1990 N N . GLU A 1 280 ? 9.191 46.212 49.676 1.00 57.47 753 GLU A N 1
ATOM 1991 C CA . GLU A 1 280 ? 10.143 45.270 50.243 1.00 61.78 753 GLU A CA 1
ATOM 1992 C C . GLU A 1 280 ? 10.047 43.879 49.617 1.00 65.75 753 GLU A C 1
ATOM 1993 O O . GLU A 1 280 ? 10.931 43.047 49.814 1.00 75.37 753 GLU A O 1
ATOM 1999 N N . GLU A 1 281 ? 8.979 43.621 48.867 1.00 58.42 754 GLU A N 1
ATOM 2000 C CA . GLU A 1 281 ? 8.840 42.327 48.205 1.00 61.71 754 GLU A CA 1
ATOM 2001 C C . GLU A 1 281 ? 9.787 42.213 47.009 1.00 61.49 754 GLU A C 1
ATOM 2002 O O . GLU A 1 281 ? 9.999 43.177 46.266 1.00 59.15 754 GLU A O 1
ATOM 2008 N N . ASN A 1 282 ? 10.364 41.028 46.847 1.00 50.25 755 ASN A N 1
ATOM 2009 C CA . ASN A 1 282 ? 11.114 40.679 45.652 1.00 56.61 755 ASN A CA 1
ATOM 2010 C C . ASN A 1 282 ? 10.487 39.414 45.098 1.00 53.26 755 ASN A C 1
ATOM 2011 O O . ASN A 1 282 ? 10.874 38.304 45.468 1.00 52.53 755 ASN A O 1
ATOM 2016 N N . ALA A 1 283 ? 9.495 39.588 44.230 1.00 47.96 756 ALA A N 1
ATOM 2017 C CA . ALA A 1 283 ? 8.696 38.466 43.758 1.00 49.74 756 ALA A CA 1
ATOM 2018 C C . ALA A 1 283 ? 9.540 37.376 43.106 1.00 51.35 756 ALA A C 1
ATOM 2019 O O . ALA A 1 283 ? 9.366 36.198 43.408 1.00 48.12 756 ALA A O 1
ATOM 2021 N N . LEU A 1 284 ? 10.453 37.769 42.218 1.00 48.23 757 LEU A N 1
ATOM 2022 C CA . LEU A 1 284 ? 11.241 36.790 41.475 1.00 46.04 757 LEU A CA 1
ATOM 2023 C C . LEU A 1 284 ? 12.065 35.923 42.412 1.00 57.23 757 LEU A C 1
ATOM 2024 O O . LEU A 1 284 ? 12.106 34.701 42.262 1.00 60.80 757 LEU A O 1
ATOM 2029 N N . ALA A 1 285 ? 12.702 36.558 43.390 1.00 56.49 758 ALA A N 1
ATOM 2030 C CA . ALA A 1 285 ? 13.513 35.838 44.357 1.00 58.58 758 ALA A CA 1
ATOM 2031 C C . ALA A 1 285 ? 12.678 34.816 45.132 1.00 74.13 758 ALA A C 1
ATOM 2032 O O . ALA A 1 285 ? 13.183 33.766 45.527 1.00 85.56 758 ALA A O 1
ATOM 2034 N N . LEU A 1 286 ? 11.403 35.120 45.356 1.00 66.28 759 LEU A N 1
ATOM 2035 C CA . LEU A 1 286 ? 10.497 34.123 45.919 1.00 67.49 759 LEU A CA 1
ATOM 2036 C C . LEU A 1 286 ? 10.134 33.082 44.848 1.00 65.07 759 LEU A C 1
ATOM 2037 O O . LEU A 1 286 ? 10.466 31.902 44.966 1.00 69.99 759 LEU A O 1
ATOM 2042 N N . LEU A 1 287 ? 9.467 33.527 43.793 1.00 61.79 760 LEU A N 1
ATOM 2043 C CA . LEU A 1 287 ? 9.093 32.630 42.701 1.00 62.53 760 LEU A CA 1
ATOM 2044 C C . LEU A 1 287 ? 10.318 32.047 41.998 1.00 69.78 760 LEU A C 1
ATOM 2045 O O . LEU A 1 287 ? 10.238 30.997 41.356 1.00 67.17 760 LEU A O 1
#

Sequence (258 aa):
WKANLLVPVEDPRELMGTFDFLRDITYPKGSVKLLGLADKENLLSQLPSISEGFQEEGVFSSWTIIEENLVVGMEALTGSFFRPSILFLRLPENRDRDEEIREIIRKASMYRMGVLLFSKHPQAGLGRQNLINLWIENRWDISMELGNMDLALLIAYKLKSNWKASLSFMTFAPTAIQAQAAENFLQSLAELARIPNVKMQVLRENPIKSSKLPFASLHIFSLDPNPDLDLARHLMEKAGSSCIFALDSGEENALALL

Secondary structure (DSSP, 8-state):
---EEEEEES-HHHHHHHHHHHHHHHTTT-EEEEEE---TT-HHHHHHHHHHHHHHTT-EEEEEE--HHHHHHHHHHTT-SS-S-EEEEE--SSGGGHHHHHHHHHHHHHTT-EEEEEE--TTTTTTTS-EEEEE--------S---TTHHHHHHHHHHHHHHT-EEEEEEE-SSHHHHHHHHHHHHHHHHHHT--S-EEEEESS-TTTSSS----SEEEEEPPSS--HHHHHHHHHHHTSEEEEEE--S---HHHH-

Foldseek 3Di:
DAAAEEEEDAAVVVVVVCLVVVLLQGPAAHEYEYEYEDDPNPCVVRVVVSQVVSVVSHHHYDYDYWLVGLLVVLVVCQPPDRPAHEYEEEQDPDCPCVVSVLVSLLCQLVSLYKYKYKYAQPPCGLPLLAEEEEEQEQDADDDLCSDWCQSLVSSQQSSCVSSVHAYEYEYEDQDPVSLVRHVVRVVVLCVLLVPPRYHYDYDHDDLLPDQADDAGSEYEYAADSRHDSVSVNVSCVRRSHMYMYIGHSSPDRNSVVD

InterPro domains:
  IPR004841 Amino acid permease/SLC12A domain [PF00324] (48-453)
  IPR004842 SLC12A transporter family [PTHR11827] (20-667)
  IPR048752 Prokaryotic cation-chloride cotransporter, second C-terminal subdomain [PF21554] (626-757)
  IPR048753 Prokaryotic cation-chloride cotransporter, first C-terminal subdomain [PF21555] (498-625)

Solvent-accessible surface area: 12794 Å² total; per-residue (Å²): 88,102,0,5,4,0,8,30,5,75,46,1,183,71,7,113,48,16,19,77,7,1,59,12,0,2,100,65,111,0,7,1,54,0,4,0,23,68,92,199,65,73,0,113,70,72,0,40,74,12,3,88,12,0,99,132,75,33,3,75,21,48,97,52,38,111,100,135,59,14,41,86,9,2,89,77,25,114,77,55,147,74,104,99,13,12,0,9,15,110,11,11,127,76,149,127,106,13,107,72,17,82,50,9,0,129,62,0,49,113,60,153,3,1,0,0,0,5,1,85,22,71,154,41,17,21,54,202,58,45,65,1,6,3,5,3,82,59,103,48,123,53,62,101,141,2,41,53,12,6,1,0,0,1,0,0,80,25,0,34,60,46,28,189,7,62,2,20,0,0,0,26,8,85,69,85,149,65,32,104,34,0,54,79,1,0,97,41,0,9,128,98,2,196,7,81,133,21,152,32,74,41,43,213,97,30,7,79,176,16,102,163,20,37,134,0,3,0,0,0,8,18,6,81,76,113,8,84,5,58,54,6,19,82,9,13,114,42,15,34,2,0,0,0,8,0,7,14,27,66,100,40,52,0,17,67,90,42

B-factor: mean 55.63, std 22.66, range [20.0, 264.03]

Radius of gyration: 17.88 Å; Cα contacts (8 Å, |Δi|>4): 496; chains: 1; bounding box: 40×35×52 Å

Organism: Methanosarcina acetivorans (strain ATCC 35395 / DSM 2834 / JCM 12185 / C2A) (NCBI:txid188937)

GO terms:
  GO:0042802 identical protein binding (F, IPI)

Nearest PDB structures (foldseek):
  3g40-assembly1_A  TM=1.004E+00  e=3.635E-54  Methanosarcina acetivorans
  6wxq-assembly1_B  TM=3.927E-01  e=1.300E-01  Saccharolobus solfataricus
  6w11-assembly1_B  TM=4.889E-01  e=4.779E-01  Saccharolobus solfataricus P2
  6wxq-assembly1_A  TM=3.637E-01  e=1.155E-01  Saccharolobus solfataricus
  2wte-assembly1_B  TM=3.857E-01  e=5.070E-01  Saccharolobus solfataricus P2

=== Feature glossary ===
The record interleaves many kinds of information about one protein. Here is each kind framed as the question it answers.

Q: Are the domains correctly placed relative to each other?
A: Predicted aligned error is AlphaFold's pairwise confidence. Unlike pLDDT (per-residue), PAE is per-residue-pair and captures whether two parts of the structure are correctly placed relative to each other. Units are ångströms of expected positional error.

Q: Which residues are in helices, strands, or loops?
A: Eight-state secondary structure (DSSP): H is the canonical α-helix, G the tighter 3₁₀-helix, I the wider π-helix; E/B are β-structure, T and S are turns and bends, and '-' is everything else. DSSP derives these from the pattern of main-chain N–H···O=C hydrogen bonds, not from the sequence.

Q: What if only a Cα trace is available?
A: P-SEA three-state annotation labels each residue as helix, strand, or coil based purely on the geometry of the Cα trace. It serves as a fallback when the full backbone (and thus DSSP) is unavailable.

Q: What are the backbone torsion angles?
A: φ (phi) and ψ (psi) are the two rotatable backbone dihedrals per residue: φ is the C(i-1)–N–Cα–C torsion, ψ is the N–Cα–C–N(i+1) torsion, both in degrees on (−180°, 180°]. α-helical residues cluster near (−60°, −45°); β-strand residues near (−120°, +130°). A Ramachandran plot is simply a scatter of (φ, ψ) for every residue.

Q: What known structures does this most resemble?
A: Structural nearest neighbors (via Foldseek easy-search vs the PDB). Reported per hit: target PDB id, E-value, and alignment TM-score. A TM-score above ~0.5 is the conventional threshold for 'same fold'.

Q: What family and function is it annotated with?
A: Database cross-references. InterPro integrates a dozen domain/family signature databases into unified entries with residue-range hits. GO terms attach function/process/location labels with evidence codes. CATH codes position the fold in a four-level structural taxonomy. Organism is the NCBI-taxonomy species name.

Q: Which residues are buried vs exposed?
A: Solvent accessibility: the surface area of each residue that a 1.4 Å water probe can touch, in Å². When only backbone atoms are present the absolute values are lower than full-atom SASA (side chains contribute most of the area) and are flagged as backbone-only.

Q: What do the diagnostic plots show?
A: Three diagnostic plots accompany the record. The Cα contact map visualizes the tertiary structure as a 2D adjacency matrix (8 Å cutoff, sequence-local contacts suppressed). The Ramachandran plot shows the distribution of backbone (φ, ψ) torsions, with points in the α and β basins reflecting secondary structure content. The PAE plot shows AlphaFold's inter-residue confidence as a color matrix.

Q: What is the amino-acid chain?
A: The amino-acid sequence is the protein's primary structure: the linear order of residues from the N-terminus to the C-terminus, written in one-letter code. Everything else here — the 3D coordinates, the secondary structure, the domain annotations — is ultimately a consequence of this string.

Q: What do the rendered images show?
A: The six renders are orthographic views along the three Cartesian axes in both directions. Representation (cartoon, sticks, or surface) and color scheme (sequence-rainbow or by-chain) vary across proteins so the training set covers all the common visualization conventions.

Q: Where is each backbone atom in 3D?
A: The mmCIF table is the protein's shape written out atom by atom. For each backbone N, Cα, C, and carbonyl O, it records an (x, y, z) coordinate triple in Å plus the residue type, chain letter, and r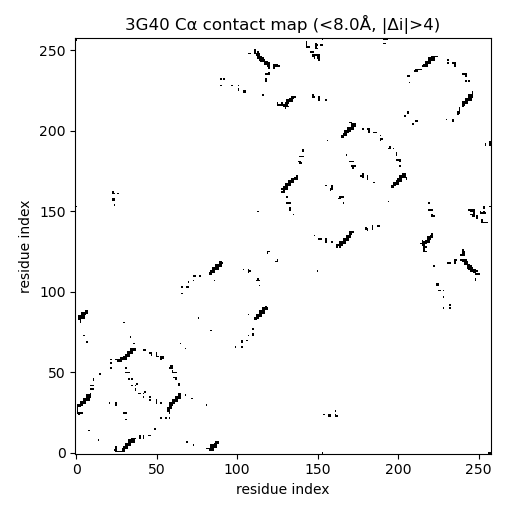esidue number.

Q: How mobile is each atom in the crystal?
A: For experimental (PDB) structures, the B-factor (temperature factor) quantifies the positional spread of each atom in the crystal — a combination of thermal vibration and static disorder — in units of Å². High B-factors mark flexible loops or poorly resolved regions; low B-factors mark the rigid, well-ordered core.

Q: How big and how compact is the whole molecule?
A: Three whole-structure scalars: the radius of gyration (RMS distance of Cα from centroid, in Å), the count of Cα–Cα contacts (pairs closer than 8 Å and separated by more than four residues in sequence — i.e. tertiary, not local, contacts), and the bounding-box dimensions. Together they distinguish compact globular folds from extended fibres or disordered chains.

Q: What does the local fold look like, residue by residue?
A: A 3Di character summarizes, for each residue, the relative orientation of the Cα frame of its nearest spatial neighbor. Because it encodes fold topology rather than chemistry, 3Di alignments detect remote structural similarity that sequence alignment misses.

Q: How confident is the AlphaFold model at each residue?
A: For AlphaFold models, the B-factor field 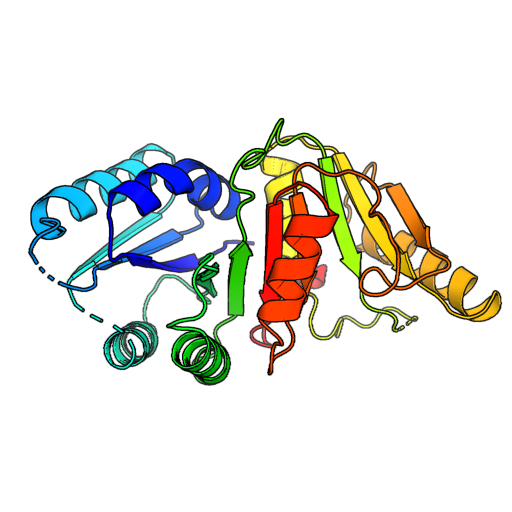carries pLDDT — the model's own estimate of local accuracy on a 0–100 scale. Regions with pLDDT<50 should be treated as essentially unmodeled; they often correspond to intrinsically disordered segments.